Protein AF-A0A815SHU8-F1 (afdb_monomer_lite)

Organism: Adineta ricciae (NCBI:txid249248)

pLDDT: mean 71.09, std 15.57, range [29.34, 94.25]

Foldseek 3Di:
DCQFPVDPDDPVVVVVVVVVCVVVVVVVVCVLCVLCVVQFDKDKDKDWDQFFADDDDDDDDDDDDDDDDDDPPVNVVRTGDTDIFIWIDRGDGPDPVSLVSVLVSLCCVLPVVLCVLQVVLVCVLLSQLVSVCVVDVPDDSVVSSVVSCVVSVLSNQLSVVLNVLQVLVSCSSPPPDIDRCVPPVPVVVVSVVSNVVSVVCVCVSRQVVDPVNVVVVVVVVVVVVVVVVVVVVVVD

Sequence (236 aa):
MQVILGISFNKNKSKRIARWIIIILPVCIMTSLIHEPLHRKMFHYETETEKSYIDKTNETIVDIIEPVTKNKTLINTIYRSTTTRYVWCVIHYSSTFVQDYNISILFFHLIVPFLANLLSALIIIFGNARQRSRAQINQTIQEHVRQQLNEHKQLLISPVVLLILSMPRLVISVLPGCVRTSRNLWLYLIAYFFSFTPSVLTFIIFAVPSKLYMKIFRNTLIAWRHRTHRKLKNVK

Radius of gyration: 31.5 Å; chains: 1; bounding box: 101×64×68 Å

Structure (mmCIF, N/CA/C/O backbone):
data_AF-A0A815SHU8-F1
#
_entry.id   AF-A0A815SHU8-F1
#
loop_
_atom_site.group_PDB
_atom_site.id
_atom_site.type_symbol
_atom_site.label_atom_id
_atom_site.label_alt_id
_atom_site.label_comp_id
_atom_site.label_asym_id
_atom_site.label_entity_id
_atom_site.label_seq_id
_atom_site.pdbx_PDB_ins_code
_atom_site.Cartn_x
_atom_site.Cartn_y
_atom_site.Cartn_z
_atom_site.occupancy
_atom_site.B_iso_or_equiv
_atom_site.auth_seq_id
_atom_site.auth_comp_id
_atom_site.auth_asym_id
_atom_site.auth_atom_id
_atom_site.pdbx_PDB_model_num
ATOM 1 N N . MET A 1 1 ? -19.413 3.713 12.571 1.00 48.81 1 MET A N 1
ATOM 2 C CA . MET A 1 1 ? -20.358 3.851 11.434 1.00 48.81 1 MET A CA 1
ATOM 3 C C . MET A 1 1 ? -21.833 3.822 11.855 1.00 48.81 1 MET A C 1
ATOM 5 O O . MET A 1 1 ? -22.580 4.627 11.326 1.00 48.81 1 MET A O 1
ATOM 9 N N . GLN A 1 2 ? -22.257 3.009 12.839 1.00 43.69 2 GLN A N 1
ATOM 10 C CA . GLN A 1 2 ? -23.612 3.103 13.442 1.00 43.69 2 GLN A CA 1
ATOM 11 C C . GLN A 1 2 ? -23.902 4.462 14.112 1.00 43.69 2 GLN A C 1
ATOM 13 O O . GLN A 1 2 ? -25.043 4.891 14.195 1.00 43.69 2 GLN A O 1
ATOM 18 N N . VAL A 1 3 ? -22.849 5.141 14.559 1.00 46.75 3 VAL A N 1
ATOM 19 C CA . VAL A 1 3 ? -22.919 6.340 15.400 1.00 46.75 3 VAL A CA 1
ATOM 20 C C . VAL A 1 3 ? -23.249 7.633 14.638 1.00 46.75 3 VAL A C 1
ATOM 22 O O . VAL A 1 3 ? -23.823 8.544 15.219 1.00 46.75 3 VAL A O 1
ATOM 25 N N . ILE A 1 4 ? -22.893 7.735 13.352 1.00 51.78 4 ILE A N 1
ATOM 26 C CA . ILE A 1 4 ? -22.927 9.021 12.623 1.00 51.78 4 ILE A CA 1
ATOM 27 C C . ILE A 1 4 ? -24.220 9.203 11.821 1.00 51.78 4 ILE A C 1
ATOM 29 O O . ILE A 1 4 ? -24.679 10.326 11.664 1.00 51.78 4 ILE A O 1
ATOM 33 N N . LEU A 1 5 ? -24.813 8.114 11.323 1.00 50.22 5 LEU A N 1
ATOM 34 C CA . LEU A 1 5 ? -25.964 8.188 10.417 1.00 50.22 5 LEU A CA 1
ATOM 35 C C . LEU A 1 5 ? -27.305 7.828 11.064 1.00 50.22 5 LEU A C 1
ATOM 37 O O . LEU A 1 5 ? -28.327 8.042 10.431 1.00 50.22 5 LEU A O 1
ATOM 41 N N . GLY A 1 6 ? -27.343 7.251 12.271 1.00 51.25 6 GLY A N 1
ATOM 42 C CA . GLY A 1 6 ? -28.609 6.789 12.867 1.00 51.25 6 GLY A CA 1
ATOM 43 C C . GLY A 1 6 ? -29.347 5.724 12.035 1.00 51.25 6 GLY A C 1
ATOM 44 O O . GLY A 1 6 ? -30.475 5.364 12.348 1.00 51.25 6 GLY A O 1
ATOM 45 N N . ILE A 1 7 ? -28.722 5.198 10.975 1.00 60.06 7 ILE A N 1
ATOM 46 C CA . ILE A 1 7 ? -29.278 4.150 10.120 1.00 60.06 7 ILE A CA 1
ATOM 47 C C . ILE A 1 7 ? -28.950 2.803 10.758 1.00 60.06 7 ILE A C 1
ATOM 49 O O . ILE A 1 7 ? -27.795 2.522 11.100 1.00 60.06 7 ILE A O 1
ATOM 53 N N . SER A 1 8 ? -29.963 1.948 10.900 1.00 67.88 8 SER A N 1
ATOM 54 C CA . SER A 1 8 ? -29.800 0.597 11.425 1.00 67.88 8 SER A CA 1
ATOM 55 C C . SER A 1 8 ? -28.787 -0.184 10.577 1.00 67.88 8 SER A C 1
ATOM 57 O O . SER A 1 8 ? -28.973 -0.474 9.393 1.00 67.88 8 SER A O 1
ATOM 59 N N . PHE A 1 9 ? -27.639 -0.503 11.177 1.00 70.06 9 PHE A N 1
ATOM 60 C CA . PHE A 1 9 ? -26.605 -1.276 10.500 1.00 70.06 9 PHE A CA 1
ATOM 61 C C . PHE A 1 9 ? -27.097 -2.706 10.267 1.00 70.06 9 PHE A C 1
ATOM 63 O O . PHE A 1 9 ? -27.199 -3.510 11.195 1.00 70.06 9 PHE A O 1
ATOM 70 N N . ASN A 1 10 ? -27.364 -3.043 9.006 1.00 82.88 10 ASN A N 1
ATOM 71 C CA . ASN A 1 10 ? -27.745 -4.394 8.625 1.00 82.88 10 ASN A CA 1
ATOM 72 C C . ASN A 1 10 ? -26.496 -5.267 8.409 1.00 82.88 10 ASN A C 1
ATOM 74 O O . ASN A 1 10 ? -25.844 -5.231 7.359 1.00 82.88 10 ASN A O 1
ATOM 78 N N . LYS A 1 11 ? -26.197 -6.101 9.410 1.00 83.06 11 LYS A N 1
ATOM 79 C CA . LYS A 1 11 ? -25.055 -7.029 9.420 1.00 83.06 11 LYS A CA 1
ATOM 80 C C . LYS A 1 11 ? -25.053 -7.994 8.229 1.00 83.06 11 LYS A C 1
ATOM 82 O O . LYS A 1 11 ? -23.987 -8.280 7.687 1.00 83.06 11 LYS A O 1
ATOM 87 N N . ASN A 1 12 ? -26.218 -8.479 7.796 1.00 87.25 12 ASN A N 1
ATOM 88 C CA . ASN A 1 12 ? -26.322 -9.435 6.688 1.00 87.25 12 ASN A CA 1
ATOM 89 C C . ASN A 1 12 ? -26.052 -8.759 5.340 1.00 87.25 12 ASN A C 1
ATOM 91 O O . ASN A 1 12 ? -25.301 -9.297 4.524 1.00 87.25 12 ASN A O 1
ATOM 95 N N . LYS A 1 13 ? -26.573 -7.541 5.141 1.00 86.44 13 LYS A N 1
ATOM 96 C CA . LYS A 1 13 ? -26.283 -6.728 3.949 1.00 86.44 13 LYS A CA 1
ATOM 97 C C . LYS A 1 13 ? -24.796 -6.370 3.874 1.00 86.44 13 LYS A C 1
ATOM 99 O O . LYS A 1 13 ? -24.186 -6.554 2.824 1.00 86.44 13 LYS A O 1
ATOM 104 N N . SER A 1 14 ? -24.200 -5.948 4.992 1.00 85.44 14 SER A N 1
ATOM 105 C CA . SER A 1 14 ? -22.767 -5.633 5.079 1.00 85.44 14 SER A CA 1
ATOM 106 C C . SER A 1 14 ? -21.885 -6.849 4.766 1.00 85.44 14 SER A C 1
ATOM 108 O O . SER A 1 14 ? -20.988 -6.749 3.931 1.00 85.44 14 SER A O 1
ATOM 110 N N . LYS A 1 15 ? -22.185 -8.027 5.336 1.00 88.75 15 LYS A N 1
ATOM 111 C CA . LYS A 1 15 ? -21.467 -9.275 5.018 1.00 88.75 15 LYS A CA 1
ATOM 112 C C . LYS A 1 15 ? -21.572 -9.653 3.541 1.00 88.75 15 LYS A C 1
ATOM 114 O O . LYS A 1 15 ? -20.582 -10.088 2.961 1.00 88.75 15 LYS A O 1
ATOM 119 N N . ARG A 1 16 ? -22.757 -9.507 2.936 1.00 92.25 16 ARG A N 1
ATOM 120 C CA . ARG A 1 16 ? -22.964 -9.811 1.514 1.00 92.25 16 ARG A CA 1
ATOM 121 C C . ARG A 1 16 ? -22.100 -8.912 0.633 1.00 92.25 16 ARG A C 1
ATOM 123 O O . ARG A 1 16 ? -21.387 -9.431 -0.214 1.00 92.25 16 ARG A O 1
ATOM 130 N N . ILE A 1 17 ? -22.108 -7.601 0.877 1.00 89.31 17 ILE A N 1
ATOM 131 C CA . ILE A 1 17 ? -21.279 -6.635 0.137 1.00 89.31 17 ILE A CA 1
ATOM 132 C C . ILE A 1 17 ? -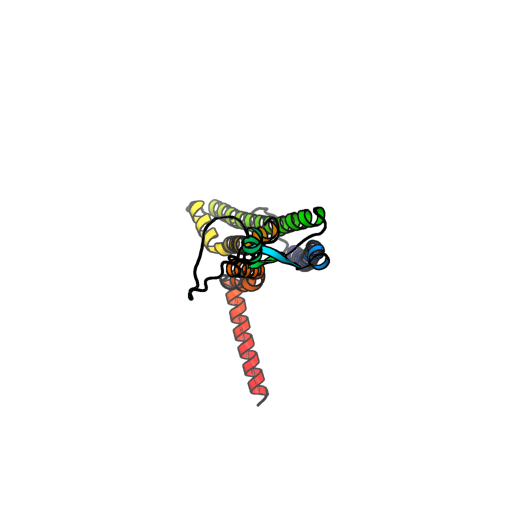19.789 -6.946 0.317 1.00 89.31 17 ILE A C 1
ATOM 134 O O . ILE A 1 17 ? -19.061 -6.996 -0.667 1.00 89.31 17 ILE A O 1
ATOM 138 N N . ALA A 1 18 ? -19.342 -7.232 1.543 1.00 88.12 18 ALA A N 1
ATOM 139 C CA . ALA A 1 18 ? -17.945 -7.571 1.805 1.00 88.12 18 ALA A CA 1
ATOM 140 C C . ALA A 1 18 ? -17.477 -8.802 1.007 1.00 88.12 18 ALA A C 1
ATOM 142 O O . ALA A 1 18 ? -16.379 -8.790 0.462 1.00 88.12 18 ALA A O 1
ATOM 143 N N . ARG A 1 19 ? -18.317 -9.841 0.878 1.00 89.38 19 ARG A N 1
ATOM 144 C CA . ARG A 1 19 ? -17.997 -11.020 0.051 1.00 89.38 19 ARG A CA 1
ATOM 145 C C . ARG A 1 19 ? -17.828 -10.668 -1.426 1.00 89.38 19 ARG A C 1
ATOM 147 O O . ARG A 1 19 ? -16.876 -11.133 -2.038 1.00 89.38 19 ARG A O 1
ATOM 154 N N . TRP A 1 20 ? -18.714 -9.837 -1.978 1.00 94.25 20 TRP A N 1
ATOM 155 C CA . TRP A 1 20 ? -18.592 -9.367 -3.362 1.00 94.25 20 TRP A CA 1
ATOM 156 C C . TRP A 1 20 ? -17.328 -8.531 -3.570 1.00 94.25 20 TRP A C 1
ATOM 158 O O . TRP A 1 20 ? -16.603 -8.769 -4.529 1.00 94.25 20 TRP A O 1
ATOM 168 N N . ILE A 1 21 ? -17.012 -7.616 -2.646 1.00 88.75 21 ILE A N 1
ATOM 169 C CA . ILE A 1 21 ? -15.794 -6.794 -2.713 1.00 88.75 21 ILE A CA 1
ATOM 170 C C . ILE A 1 21 ? -14.536 -7.669 -2.718 1.00 88.75 21 ILE A C 1
ATOM 172 O O . ILE A 1 21 ? -13.643 -7.419 -3.518 1.00 88.75 21 ILE A O 1
ATOM 176 N N . ILE A 1 22 ? -14.473 -8.713 -1.882 1.00 87.81 22 ILE A N 1
ATOM 177 C CA . ILE A 1 22 ? -13.319 -9.630 -1.828 1.00 87.81 22 ILE A CA 1
ATOM 178 C C . ILE A 1 22 ? -13.070 -10.323 -3.178 1.00 87.81 22 ILE A C 1
ATOM 180 O O . ILE A 1 22 ? -11.922 -10.616 -3.492 1.00 87.81 22 ILE A O 1
ATOM 184 N N . ILE A 1 23 ? -14.114 -10.569 -3.975 1.00 89.44 23 ILE A N 1
ATOM 185 C CA . ILE A 1 23 ? -14.001 -11.226 -5.287 1.00 89.44 23 ILE A CA 1
ATOM 186 C C . ILE A 1 23 ? -13.721 -10.210 -6.400 1.00 89.44 23 ILE A C 1
ATOM 188 O O . ILE A 1 23 ? -12.858 -10.441 -7.241 1.00 89.44 23 ILE A O 1
ATOM 192 N N . ILE A 1 24 ? -14.435 -9.082 -6.411 1.00 91.12 24 ILE A N 1
ATOM 193 C CA . ILE A 1 24 ? -14.341 -8.075 -7.478 1.00 91.12 24 ILE A CA 1
ATOM 194 C C . ILE A 1 24 ? -13.004 -7.332 -7.414 1.00 91.12 24 ILE A C 1
ATOM 196 O O . ILE A 1 24 ? -12.388 -7.078 -8.446 1.00 91.12 24 ILE A O 1
ATOM 200 N N . LEU A 1 25 ? -12.536 -6.998 -6.209 1.00 86.94 25 LEU A N 1
ATOM 201 C CA . LEU A 1 25 ? -11.358 -6.155 -6.030 1.00 86.94 25 LEU A CA 1
ATOM 202 C C . LEU A 1 25 ? -10.082 -6.759 -6.653 1.00 86.94 25 LEU A C 1
ATOM 204 O O . LEU A 1 25 ? -9.423 -6.041 -7.404 1.00 86.94 25 LEU A O 1
ATOM 208 N N . PRO A 1 26 ? -9.736 -8.048 -6.440 1.00 85.06 26 PRO A N 1
ATOM 209 C CA . PRO A 1 26 ? -8.606 -8.670 -7.128 1.00 85.06 26 PRO A CA 1
ATOM 210 C C . PRO A 1 26 ? -8.744 -8.633 -8.648 1.00 85.06 26 PRO A C 1
ATOM 212 O O . PRO A 1 26 ? -7.769 -8.337 -9.326 1.00 85.06 26 PRO A O 1
ATOM 215 N N . VAL A 1 27 ? -9.943 -8.879 -9.187 1.00 87.94 27 VAL A N 1
ATOM 216 C CA . VAL A 1 27 ? -10.176 -8.849 -10.639 1.00 87.94 27 VAL A CA 1
ATOM 217 C C . VAL A 1 27 ? -9.886 -7.454 -11.193 1.00 87.94 27 VAL A C 1
ATOM 219 O O . VAL A 1 27 ? -9.101 -7.330 -12.127 1.00 87.94 27 VAL A O 1
ATOM 222 N N . CYS A 1 28 ? -10.417 -6.399 -10.568 1.00 86.88 28 CYS A N 1
ATOM 223 C CA . CYS A 1 28 ? -10.148 -5.019 -10.977 1.00 86.88 28 CYS A CA 1
ATOM 224 C C . CYS A 1 28 ? -8.655 -4.660 -10.916 1.00 86.88 28 CYS A C 1
ATOM 226 O O . CYS A 1 28 ? -8.149 -3.992 -11.820 1.00 86.88 28 CYS A O 1
ATOM 228 N N . ILE A 1 29 ? -7.943 -5.111 -9.876 1.00 85.69 29 ILE A N 1
ATOM 229 C CA . ILE A 1 29 ? -6.497 -4.884 -9.735 1.00 85.69 29 ILE A CA 1
ATOM 230 C C . ILE A 1 29 ? -5.737 -5.600 -10.857 1.00 85.69 29 ILE A C 1
ATOM 232 O O . ILE A 1 29 ? -4.899 -4.990 -11.515 1.00 85.69 29 ILE A O 1
ATOM 236 N N . MET A 1 30 ? -6.053 -6.869 -11.124 1.00 83.06 30 MET A N 1
ATOM 237 C CA . MET A 1 30 ? -5.386 -7.649 -12.171 1.00 83.06 30 MET A CA 1
ATOM 238 C C . MET A 1 30 ? -5.619 -7.044 -13.558 1.00 83.06 30 MET A C 1
ATOM 240 O O . MET A 1 30 ? -4.674 -6.917 -14.331 1.00 83.06 30 MET A O 1
ATOM 244 N N . THR A 1 31 ? -6.843 -6.597 -13.860 1.00 85.12 31 THR A N 1
ATOM 245 C CA . THR A 1 31 ? -7.144 -5.904 -15.121 1.00 85.12 31 THR A CA 1
ATOM 246 C C . THR A 1 31 ? -6.396 -4.576 -15.232 1.00 85.12 31 THR A C 1
ATOM 248 O O . THR A 1 31 ? -5.868 -4.260 -16.292 1.00 85.12 31 THR A O 1
ATOM 251 N N . SER A 1 32 ? -6.285 -3.817 -14.140 1.00 85.00 32 SER A N 1
ATOM 252 C CA . SER A 1 32 ? -5.554 -2.542 -14.132 1.00 85.00 32 SER A CA 1
ATOM 253 C C . SER A 1 32 ? -4.049 -2.721 -14.373 1.00 85.00 32 SER A C 1
ATOM 255 O O . SER A 1 32 ? -3.413 -1.889 -15.024 1.00 85.00 32 SER A O 1
ATOM 257 N N . LEU A 1 33 ? -3.484 -3.832 -13.891 1.00 82.00 33 LEU A N 1
ATOM 258 C CA . LEU A 1 33 ? -2.057 -4.147 -13.984 1.00 82.00 33 LEU A CA 1
ATOM 259 C C . LEU A 1 33 ? -1.682 -4.989 -15.209 1.00 82.00 33 LEU A C 1
ATOM 261 O O . LEU A 1 33 ? -0.498 -5.199 -15.444 1.00 82.00 33 LEU A O 1
ATOM 265 N N . ILE A 1 34 ? -2.644 -5.445 -16.018 1.00 81.06 34 ILE A N 1
ATOM 266 C CA . ILE A 1 34 ? -2.390 -6.369 -17.139 1.00 81.06 34 ILE A CA 1
ATOM 267 C C . ILE A 1 34 ? -1.403 -5.814 -18.177 1.00 81.06 34 ILE A C 1
ATOM 269 O O . ILE A 1 34 ? -0.693 -6.573 -18.833 1.00 81.06 34 ILE A O 1
ATOM 273 N N . HIS A 1 35 ? -1.318 -4.488 -18.303 1.00 75.81 35 HIS A N 1
ATOM 274 C CA . HIS A 1 35 ? -0.396 -3.830 -19.222 1.00 75.81 35 HIS A CA 1
ATOM 275 C C . HIS A 1 35 ? 1.081 -4.028 -18.828 1.00 75.81 35 HIS A C 1
ATOM 277 O O . HIS A 1 35 ? 1.926 -4.062 -19.725 1.00 75.81 35 HIS A O 1
ATOM 283 N N . GLU A 1 36 ? 1.381 -4.214 -17.531 1.00 72.00 36 GLU A N 1
ATOM 284 C CA . GLU A 1 36 ? 2.738 -4.435 -17.018 1.00 72.00 36 GLU A CA 1
ATOM 285 C C . GLU A 1 36 ? 3.363 -5.713 -17.623 1.00 72.00 36 GLU A C 1
ATOM 287 O O . GLU A 1 36 ? 4.362 -5.586 -18.329 1.00 72.00 36 GLU A O 1
ATOM 292 N N . PRO A 1 37 ? 2.818 -6.941 -17.447 1.00 67.12 37 PRO A N 1
ATOM 293 C CA . PRO A 1 37 ? 3.438 -8.159 -17.980 1.00 67.12 37 PRO A CA 1
ATOM 294 C C . PRO A 1 37 ? 3.494 -8.201 -19.512 1.00 67.12 37 PRO A C 1
ATOM 296 O O . PRO A 1 37 ? 4.425 -8.782 -20.062 1.00 67.12 37 PRO A O 1
ATOM 299 N N . LEU A 1 38 ? 2.539 -7.571 -20.203 1.00 68.12 38 LEU A N 1
ATOM 300 C CA . LEU A 1 38 ? 2.488 -7.534 -21.670 1.00 68.12 38 LEU A CA 1
ATOM 301 C C . LEU A 1 38 ? 3.598 -6.672 -22.290 1.00 68.12 38 LEU A C 1
ATOM 303 O O . LEU A 1 38 ? 4.035 -6.945 -23.406 1.00 68.12 38 LEU A O 1
ATOM 307 N N . HIS A 1 39 ? 4.073 -5.651 -21.572 1.00 65.94 39 HIS A N 1
ATOM 308 C CA . HIS A 1 39 ? 5.058 -4.696 -22.091 1.00 65.94 39 HIS A CA 1
ATOM 309 C C . HIS A 1 39 ? 6.387 -4.706 -21.327 1.00 65.94 39 HIS A C 1
ATOM 311 O O . HIS A 1 39 ? 7.305 -3.959 -21.674 1.00 65.94 39 HIS A O 1
ATOM 317 N N . ARG A 1 40 ? 6.531 -5.556 -20.302 1.00 62.22 40 ARG A N 1
ATOM 318 C CA . ARG A 1 40 ? 7.755 -5.648 -19.504 1.00 62.22 40 ARG A CA 1
ATOM 319 C C . ARG A 1 40 ? 8.876 -6.304 -20.303 1.00 62.22 40 ARG A C 1
ATOM 321 O O . ARG A 1 40 ? 8.973 -7.525 -20.381 1.00 62.22 40 ARG A O 1
ATOM 328 N N . LYS A 1 41 ? 9.780 -5.482 -20.830 1.00 58.22 41 LYS A N 1
ATOM 329 C CA . LYS A 1 41 ? 11.081 -5.922 -21.338 1.00 58.22 41 LYS A CA 1
ATOM 330 C C . LYS A 1 41 ? 12.180 -5.302 -20.473 1.00 58.22 41 LYS A C 1
ATOM 332 O O . LYS A 1 41 ? 12.266 -4.080 -20.372 1.00 58.22 41 LYS A O 1
ATOM 337 N N . MET A 1 42 ? 12.979 -6.142 -19.811 1.00 56.16 42 MET A N 1
ATOM 338 C CA . MET A 1 42 ? 14.193 -5.700 -19.115 1.00 56.16 42 MET A CA 1
ATOM 339 C C . MET A 1 42 ? 15.319 -5.656 -20.142 1.00 56.16 42 MET A C 1
ATOM 341 O O . MET A 1 42 ? 15.680 -6.696 -20.689 1.00 56.16 42 MET A O 1
ATOM 345 N N . PHE A 1 43 ? 15.845 -4.466 -20.418 1.00 57.09 43 PHE A N 1
ATOM 346 C CA . PHE A 1 43 ? 16.951 -4.299 -21.354 1.00 57.09 43 PHE A CA 1
ATOM 347 C C . PHE A 1 43 ? 18.200 -3.830 -20.623 1.00 57.09 43 PHE A C 1
ATOM 349 O O . PHE A 1 43 ? 18.168 -2.901 -19.809 1.00 57.09 43 PHE A O 1
ATOM 356 N N . HIS A 1 44 ? 19.300 -4.494 -20.953 1.00 58.41 44 HIS A N 1
ATOM 357 C CA . HIS A 1 44 ? 20.641 -4.069 -20.622 1.00 58.41 44 HIS A CA 1
ATOM 358 C C . HIS A 1 44 ? 21.224 -3.338 -21.838 1.00 58.41 44 HIS A C 1
ATOM 360 O O . HIS A 1 44 ? 21.183 -3.885 -22.939 1.00 58.41 44 HIS A O 1
ATOM 366 N N . TYR A 1 45 ? 21.733 -2.116 -21.661 1.00 57.69 45 TYR A N 1
ATOM 367 C CA . TYR A 1 45 ? 22.414 -1.385 -22.733 1.00 57.69 45 TYR A CA 1
ATOM 368 C C . TYR A 1 45 ? 23.890 -1.182 -22.387 1.00 57.69 45 TYR A C 1
ATOM 370 O O . TYR A 1 45 ? 24.216 -0.609 -21.344 1.00 57.69 45 TYR A O 1
ATOM 378 N N . GLU A 1 46 ? 24.773 -1.622 -23.283 1.00 59.25 46 GLU A N 1
ATOM 379 C CA . GLU A 1 46 ? 26.215 -1.381 -23.230 1.00 59.25 46 GLU A CA 1
ATOM 380 C C . GLU A 1 46 ? 26.541 -0.103 -24.008 1.00 59.25 46 GLU A C 1
ATOM 382 O O . GLU A 1 46 ? 26.311 -0.020 -25.210 1.00 59.25 46 GLU A O 1
ATOM 387 N N . THR A 1 47 ? 27.064 0.926 -23.335 1.00 57.31 47 THR A N 1
ATOM 388 C CA . THR A 1 47 ? 27.612 2.110 -24.017 1.00 57.31 47 THR A CA 1
ATOM 389 C C . THR A 1 47 ? 29.133 1.995 -24.049 1.00 57.31 47 THR A C 1
ATOM 391 O O . THR A 1 47 ? 29.755 1.999 -22.981 1.00 57.31 47 THR A O 1
ATOM 394 N N . GLU A 1 48 ? 29.757 1.980 -25.222 1.00 52.88 48 GLU A N 1
ATOM 395 C CA . GLU A 1 48 ? 31.205 2.177 -25.323 1.00 52.88 48 GLU A CA 1
ATOM 396 C C . GLU A 1 48 ? 31.543 3.636 -24.989 1.00 52.88 48 GLU A C 1
ATOM 398 O O . GLU A 1 48 ? 30.918 4.567 -25.497 1.00 52.88 48 GLU A O 1
ATOM 403 N N . THR A 1 49 ? 32.505 3.861 -24.091 1.00 51.81 49 THR A N 1
ATOM 404 C CA . THR A 1 49 ? 33.121 5.184 -23.947 1.00 51.81 49 THR A CA 1
ATOM 405 C C . THR A 1 49 ? 34.600 5.103 -24.257 1.00 51.81 49 THR A C 1
ATOM 407 O O . THR A 1 49 ? 35.320 4.324 -23.630 1.00 51.81 49 THR A O 1
ATOM 410 N N . GLU A 1 50 ? 35.016 5.922 -25.222 1.00 46.28 50 GLU A N 1
ATOM 411 C CA . GLU A 1 50 ? 36.402 6.191 -25.577 1.00 46.28 50 GLU A CA 1
ATOM 412 C C . GLU A 1 50 ? 37.030 7.002 -24.434 1.00 46.28 50 GLU A C 1
ATOM 414 O O . GLU A 1 50 ? 36.696 8.157 -24.178 1.00 46.28 50 GLU A O 1
ATOM 4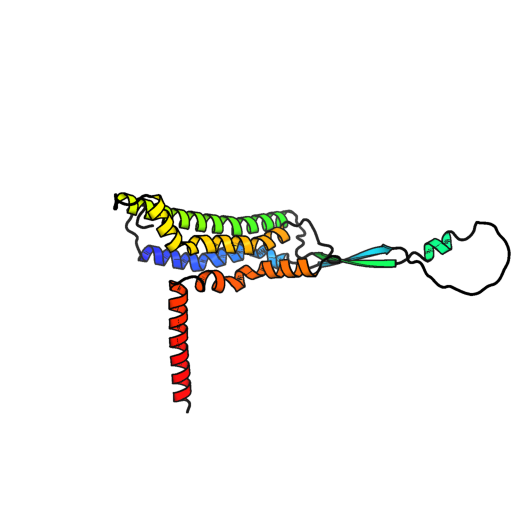19 N N . LYS A 1 51 ? 37.862 6.350 -23.639 1.00 44.62 51 LYS A N 1
ATOM 420 C CA . LYS A 1 51 ? 38.768 6.972 -22.680 1.00 44.62 51 LYS A CA 1
ATOM 421 C C . LYS A 1 51 ? 40.180 6.836 -23.226 1.00 44.62 51 LYS A C 1
ATOM 423 O O . LYS A 1 51 ? 40.418 6.136 -24.195 1.00 44.62 51 LYS A O 1
ATOM 428 N N . SER A 1 52 ? 41.131 7.431 -22.534 1.00 39.38 52 SER A N 1
ATOM 429 C CA . SER A 1 52 ? 42.488 7.595 -22.992 1.00 39.38 52 SER A CA 1
ATOM 430 C C . SER A 1 52 ? 43.428 6.766 -22.068 1.00 39.38 52 SER A C 1
ATOM 432 O O . SER A 1 52 ? 43.483 6.993 -20.865 1.00 39.38 52 SER A O 1
ATOM 434 N N . TYR A 1 53 ? 44.124 5.749 -22.609 1.00 37.19 53 TYR A N 1
ATOM 435 C CA . TYR A 1 53 ? 45.208 4.993 -21.945 1.00 37.19 53 TYR A CA 1
ATOM 436 C C . TYR A 1 53 ? 46.577 5.722 -22.024 1.00 37.19 53 TYR A C 1
ATOM 438 O O . TYR A 1 53 ? 46.953 6.201 -23.086 1.00 37.19 53 TYR A O 1
ATOM 446 N N . ILE A 1 54 ? 47.307 5.851 -20.904 1.00 41.31 54 ILE A N 1
ATOM 447 C CA . ILE A 1 54 ? 48.717 6.300 -20.869 1.00 41.31 54 ILE A CA 1
ATOM 448 C C . ILE A 1 54 ? 49.546 5.104 -20.416 1.00 41.31 54 ILE A C 1
ATOM 450 O O . ILE A 1 54 ? 49.374 4.655 -19.282 1.00 41.31 54 ILE A O 1
ATOM 454 N N . ASP A 1 55 ? 50.431 4.613 -21.280 1.00 37.03 55 ASP A N 1
ATOM 455 C CA . ASP A 1 55 ? 51.422 3.611 -20.896 1.00 37.03 55 ASP A CA 1
ATOM 456 C C . ASP A 1 55 ? 52.577 4.275 -20.131 1.00 37.03 55 ASP A C 1
ATOM 458 O O . ASP A 1 55 ? 53.076 5.333 -20.523 1.00 37.03 55 ASP A O 1
ATOM 462 N N . LYS A 1 56 ? 52.986 3.660 -19.021 1.00 50.62 56 LYS A N 1
ATOM 463 C CA . LYS A 1 56 ? 54.170 4.029 -18.242 1.00 50.62 56 LYS A CA 1
ATOM 464 C C . LYS A 1 56 ? 55.123 2.846 -18.320 1.00 50.62 56 LYS A C 1
ATOM 466 O O . LYS A 1 56 ? 55.023 1.922 -17.518 1.00 50.62 56 LYS A O 1
ATOM 471 N N . THR A 1 57 ? 56.093 2.922 -19.218 1.00 36.06 57 THR A N 1
ATOM 472 C CA . THR A 1 57 ? 57.278 2.067 -19.152 1.00 36.06 57 THR A CA 1
ATOM 473 C C . THR A 1 57 ? 58.524 2.930 -19.195 1.00 36.06 57 THR A C 1
ATOM 475 O O . THR A 1 57 ? 58.772 3.651 -20.161 1.00 36.06 57 THR A O 1
ATOM 478 N N . ASN A 1 58 ? 59.277 2.862 -18.102 1.00 45.53 58 ASN A N 1
ATOM 479 C CA . ASN A 1 58 ? 60.600 3.444 -17.968 1.00 45.53 58 ASN A CA 1
ATOM 480 C C . ASN A 1 58 ? 61.669 2.493 -18.543 1.00 45.53 58 ASN A C 1
ATOM 482 O O . ASN A 1 58 ? 61.490 1.279 -18.518 1.00 45.53 58 ASN A O 1
ATOM 486 N N . GLU A 1 59 ? 62.797 3.108 -18.923 1.00 42.94 59 GLU A N 1
ATOM 487 C CA . GLU A 1 59 ? 64.171 2.569 -18.995 1.00 42.94 59 GLU A CA 1
ATOM 488 C C . GLU A 1 59 ? 64.584 1.718 -20.211 1.00 42.94 59 GLU A C 1
ATOM 490 O O . GLU A 1 59 ? 64.457 0.501 -20.206 1.00 42.94 59 GLU A O 1
ATOM 495 N N . THR A 1 60 ? 65.214 2.336 -21.227 1.00 29.34 60 THR A N 1
ATOM 496 C CA . THR A 1 60 ? 66.691 2.334 -21.442 1.00 29.34 60 THR A CA 1
ATOM 497 C C . THR A 1 60 ? 67.108 3.010 -22.776 1.00 29.34 60 THR A C 1
ATOM 499 O O . THR A 1 60 ? 66.702 2.598 -23.853 1.00 29.34 60 THR A O 1
ATOM 502 N N . ILE A 1 61 ? 67.888 4.095 -22.636 1.00 39.56 61 ILE A N 1
ATOM 503 C CA . ILE A 1 61 ? 68.925 4.749 -23.482 1.00 39.56 61 ILE A CA 1
ATOM 504 C C . ILE A 1 61 ? 69.072 4.315 -24.964 1.00 39.56 61 ILE A C 1
ATOM 506 O O . ILE A 1 61 ? 69.374 3.155 -25.190 1.00 39.56 61 ILE A O 1
ATOM 510 N N . VAL A 1 62 ? 69.011 5.268 -25.923 1.00 29.44 62 VAL A N 1
ATOM 511 C CA . VAL A 1 62 ? 70.061 5.628 -26.931 1.00 29.44 62 VAL A CA 1
ATOM 512 C C . VAL A 1 62 ? 69.637 6.908 -27.699 1.00 29.44 62 VAL A C 1
ATOM 514 O O . VAL A 1 62 ? 68.763 6.875 -28.557 1.00 29.44 62 VAL A O 1
ATOM 517 N N . ASP A 1 63 ? 70.241 8.033 -27.305 1.00 36.25 63 ASP A N 1
ATOM 518 C CA . ASP A 1 63 ? 70.881 9.108 -28.090 1.00 36.25 63 ASP A CA 1
ATOM 519 C C . ASP A 1 63 ? 70.333 9.684 -29.429 1.00 36.25 63 ASP A C 1
ATOM 521 O O . ASP A 1 63 ? 70.117 8.979 -30.410 1.00 36.25 63 ASP A O 1
ATOM 525 N N . ILE A 1 64 ? 70.361 11.039 -29.458 1.00 36.81 64 ILE A N 1
ATOM 526 C CA . ILE A 1 64 ? 70.610 11.989 -30.578 1.00 36.81 64 ILE A CA 1
ATOM 527 C C . ILE A 1 64 ? 69.389 12.689 -31.258 1.00 36.81 64 ILE A C 1
ATOM 529 O O . ILE A 1 64 ? 68.688 12.122 -32.088 1.00 36.81 64 ILE A O 1
ATOM 533 N N . ILE A 1 65 ? 69.300 14.011 -30.980 1.00 34.84 65 ILE A N 1
ATOM 534 C CA . ILE A 1 65 ? 68.814 15.159 -31.803 1.00 34.84 65 ILE A CA 1
ATOM 535 C C . ILE A 1 65 ? 67.311 15.566 -31.753 1.00 34.84 65 ILE A C 1
ATOM 537 O O . ILE A 1 65 ? 66.418 14.859 -32.207 1.00 34.84 65 ILE A O 1
ATOM 541 N N . GLU A 1 66 ? 67.051 16.795 -31.268 1.00 35.00 66 GLU A N 1
ATOM 542 C CA . GLU A 1 66 ? 65.839 17.620 -31.518 1.00 35.00 66 GLU A CA 1
ATOM 543 C C . GLU A 1 66 ? 65.675 17.971 -33.023 1.00 35.00 66 GLU A C 1
ATOM 545 O O . GLU A 1 66 ? 66.699 18.081 -33.692 1.00 35.00 66 GLU A O 1
ATOM 550 N N . PRO A 1 67 ? 64.473 18.262 -33.591 1.00 41.53 67 PRO A N 1
ATOM 551 C CA . PRO A 1 67 ? 63.343 18.918 -32.933 1.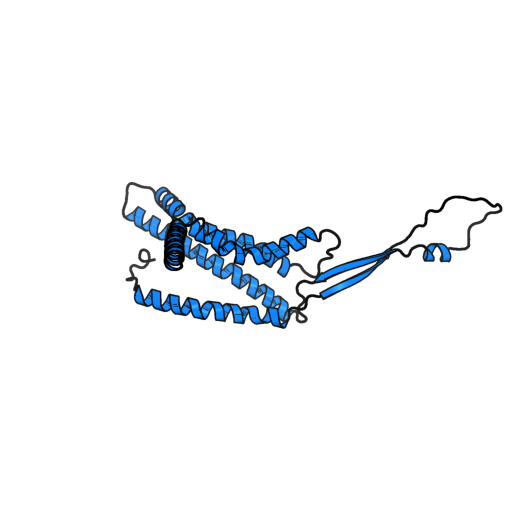00 41.53 67 PRO A CA 1
ATOM 552 C C . PRO A 1 67 ? 61.952 18.303 -33.212 1.00 41.53 67 PRO A C 1
ATOM 554 O O . PRO A 1 67 ? 61.698 17.556 -34.153 1.00 41.53 67 PRO A O 1
ATOM 557 N N . VAL A 1 68 ? 61.017 18.697 -32.353 1.00 48.19 68 VAL A N 1
ATOM 558 C CA . VAL A 1 68 ? 59.552 18.623 -32.462 1.00 48.19 68 VAL A CA 1
ATOM 559 C C . VAL A 1 68 ? 59.024 18.559 -33.907 1.00 48.19 68 VAL A C 1
ATOM 561 O O . VAL A 1 68 ? 59.010 19.581 -34.578 1.00 48.19 68 VAL A O 1
ATOM 564 N N . THR A 1 69 ? 58.524 17.401 -34.365 1.00 45.03 69 THR A N 1
ATOM 565 C CA . THR A 1 69 ? 57.270 17.189 -35.151 1.00 45.03 69 THR A CA 1
ATOM 566 C C . THR A 1 69 ? 57.301 15.857 -35.914 1.00 45.03 69 THR A C 1
ATOM 568 O O . THR A 1 69 ? 57.777 15.797 -37.038 1.00 45.03 69 THR A O 1
ATOM 571 N N . LYS A 1 70 ? 56.753 14.792 -35.315 1.00 42.06 70 LYS A N 1
ATOM 572 C CA . LYS A 1 70 ? 56.206 13.555 -35.934 1.00 42.06 70 LYS A CA 1
ATOM 573 C C . LYS A 1 70 ? 56.179 12.523 -34.809 1.00 42.06 70 LYS A C 1
ATOM 575 O O . LYS A 1 70 ? 57.159 11.858 -34.534 1.00 42.06 70 LYS A O 1
ATOM 580 N N . ASN A 1 71 ? 55.126 12.454 -34.010 1.00 51.00 71 ASN A N 1
ATOM 581 C CA . ASN A 1 71 ? 54.013 11.595 -34.383 1.00 51.00 71 ASN A CA 1
ATOM 582 C C . ASN A 1 71 ? 52.795 11.939 -33.507 1.00 51.00 71 ASN A C 1
ATOM 584 O O . ASN A 1 71 ? 52.462 11.249 -32.545 1.00 51.00 71 ASN A O 1
ATOM 588 N N . LYS A 1 72 ? 52.093 13.023 -33.856 1.00 44.03 72 LYS A N 1
ATOM 589 C CA . LYS A 1 72 ? 50.770 13.344 -33.283 1.00 44.03 72 LYS A CA 1
ATOM 590 C C . LYS A 1 72 ? 49.770 12.194 -33.503 1.00 44.03 72 LYS A C 1
ATOM 592 O O . LYS A 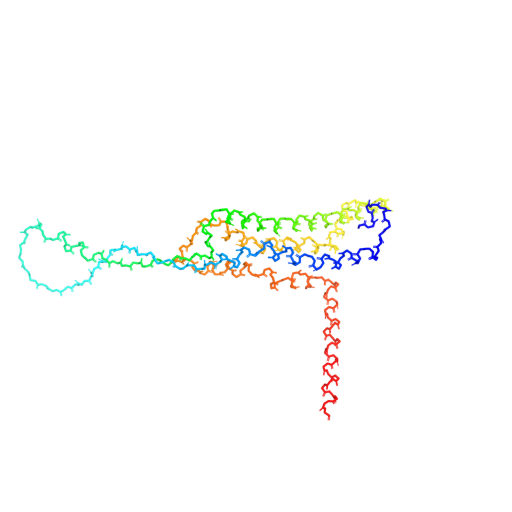1 72 ? 48.847 12.002 -32.724 1.00 44.03 72 LYS A O 1
ATOM 597 N N . THR A 1 73 ? 50.003 11.402 -34.546 1.00 45.09 73 THR A N 1
ATOM 598 C CA . THR A 1 73 ? 49.272 10.181 -34.890 1.00 45.09 73 THR A CA 1
ATOM 599 C C . THR A 1 73 ? 49.526 9.032 -33.914 1.00 45.09 73 THR A C 1
ATOM 601 O O . THR A 1 73 ? 48.563 8.362 -33.572 1.00 45.09 73 THR A O 1
ATOM 604 N N . LEU A 1 74 ? 50.753 8.835 -33.406 1.00 45.47 74 LEU A N 1
ATOM 605 C CA . LEU A 1 74 ? 51.075 7.745 -32.464 1.00 45.47 74 LEU A CA 1
ATOM 606 C C . LEU A 1 74 ? 50.520 8.008 -31.054 1.00 45.47 74 LEU A C 1
ATOM 608 O O . LEU A 1 74 ? 50.063 7.088 -30.385 1.00 45.47 74 LEU A O 1
ATOM 612 N N . ILE A 1 75 ? 50.494 9.275 -30.623 1.00 49.44 75 ILE A N 1
ATOM 613 C CA . ILE A 1 75 ? 49.918 9.673 -29.326 1.00 49.44 75 ILE A CA 1
ATOM 614 C C . ILE A 1 75 ? 48.391 9.468 -29.315 1.00 49.44 75 ILE A C 1
ATOM 616 O O . ILE A 1 75 ? 47.827 9.083 -28.293 1.00 49.44 75 ILE A O 1
ATOM 620 N N . ASN A 1 76 ? 47.720 9.638 -30.461 1.00 49.31 76 ASN A N 1
ATOM 621 C CA . ASN A 1 76 ? 46.286 9.364 -30.580 1.00 49.31 76 ASN A CA 1
ATOM 622 C C . ASN A 1 76 ? 45.955 7.861 -30.563 1.00 49.31 76 ASN A C 1
ATOM 624 O O . ASN A 1 76 ? 44.864 7.498 -30.131 1.00 49.31 76 ASN A O 1
ATOM 628 N N . THR A 1 77 ? 46.867 6.979 -30.986 1.00 42.81 77 THR A N 1
ATOM 629 C CA . THR A 1 77 ? 46.627 5.524 -30.975 1.00 42.81 77 THR A CA 1
ATOM 630 C C . THR A 1 77 ? 46.733 4.906 -29.582 1.00 42.81 77 THR A C 1
ATOM 632 O O . THR A 1 77 ? 46.096 3.889 -29.321 1.00 42.81 77 THR A O 1
ATOM 635 N N . ILE A 1 78 ? 47.508 5.511 -28.677 1.00 51.28 78 ILE A N 1
ATOM 636 C CA . ILE A 1 78 ? 47.720 4.983 -27.319 1.00 51.28 78 ILE A CA 1
ATOM 637 C C . ILE A 1 78 ? 46.516 5.295 -26.422 1.00 51.28 78 ILE A C 1
ATOM 639 O O . ILE A 1 78 ? 46.231 4.566 -25.484 1.00 51.28 78 ILE A O 1
ATOM 643 N N . TYR A 1 79 ? 45.706 6.296 -26.760 1.00 43.22 79 TYR A N 1
ATOM 644 C CA . TYR A 1 79 ? 44.590 6.744 -25.944 1.00 43.22 79 TYR A CA 1
ATOM 645 C C . TYR A 1 79 ? 43.257 5.985 -26.202 1.00 43.22 79 TYR A C 1
ATOM 647 O O . TYR A 1 79 ? 42.218 6.615 -26.365 1.00 43.22 79 TYR A O 1
ATOM 655 N N . ARG A 1 80 ? 43.244 4.638 -26.153 1.00 45.22 80 ARG A N 1
ATOM 656 C CA . ARG A 1 80 ? 42.006 3.813 -26.187 1.00 45.22 80 ARG A CA 1
ATOM 657 C C . ARG A 1 80 ? 41.800 2.999 -24.901 1.00 45.22 80 ARG A C 1
ATOM 659 O O . ARG A 1 80 ? 42.055 1.807 -24.826 1.00 45.22 80 ARG A O 1
ATOM 666 N N . SER A 1 81 ? 41.286 3.645 -23.869 1.00 47.12 81 SER A N 1
ATOM 667 C CA . SER A 1 81 ? 40.568 3.007 -22.765 1.00 47.12 81 SER A CA 1
ATOM 668 C C . SER A 1 81 ? 39.107 2.788 -23.174 1.00 47.12 81 SER A C 1
ATOM 670 O O . SER A 1 81 ? 38.337 3.729 -23.298 1.00 47.12 81 SER A O 1
ATOM 672 N N . THR A 1 82 ? 38.668 1.552 -23.349 1.00 51.16 82 THR A N 1
ATOM 673 C CA . THR A 1 82 ? 37.242 1.234 -23.489 1.00 51.16 82 THR A CA 1
ATOM 674 C C . THR A 1 82 ? 36.636 1.098 -22.092 1.00 51.16 82 THR A C 1
ATOM 676 O O . THR A 1 82 ? 36.877 0.130 -21.381 1.00 51.16 82 THR A O 1
ATOM 679 N N . THR A 1 83 ? 35.861 2.083 -21.628 1.00 55.53 83 THR A N 1
ATOM 680 C CA . THR A 1 83 ? 34.989 1.862 -20.458 1.00 55.53 83 THR A CA 1
ATOM 681 C C . THR A 1 83 ? 33.588 1.553 -20.957 1.00 55.53 83 THR A C 1
ATOM 683 O O . THR A 1 83 ? 32.854 2.454 -21.361 1.00 55.53 83 THR A O 1
ATOM 686 N N . THR A 1 84 ? 33.209 0.280 -20.918 1.00 58.50 84 THR A N 1
ATOM 687 C CA . THR A 1 84 ? 31.831 -0.169 -21.146 1.00 58.50 84 THR A CA 1
ATOM 688 C C . THR A 1 84 ? 30.953 0.325 -19.995 1.00 58.50 84 THR A C 1
ATOM 690 O O . THR A 1 84 ? 31.186 -0.031 -18.835 1.00 58.50 84 THR A O 1
ATOM 693 N N . ARG A 1 85 ? 29.957 1.175 -20.269 1.00 59.12 85 ARG A N 1
ATOM 694 C CA . ARG A 1 85 ? 28.944 1.546 -19.268 1.00 59.12 85 ARG A CA 1
ATOM 695 C C . ARG A 1 85 ? 27.728 0.649 -19.431 1.00 59.12 85 ARG A C 1
ATOM 697 O O . ARG A 1 85 ? 27.099 0.649 -20.481 1.00 59.12 85 ARG A O 1
ATOM 704 N N . TYR A 1 86 ? 27.390 -0.036 -18.351 1.00 65.19 86 TYR A N 1
ATOM 705 C CA . TYR A 1 86 ? 26.193 -0.852 -18.213 1.00 65.19 86 TYR A CA 1
ATOM 706 C C . TYR A 1 86 ? 25.046 0.065 -17.764 1.00 65.19 86 TYR A C 1
ATOM 708 O O . TYR A 1 86 ? 25.132 0.722 -16.717 1.00 65.19 86 TYR A O 1
ATOM 716 N N . VAL A 1 87 ? 23.995 0.174 -18.574 1.00 64.88 87 VAL A N 1
ATOM 717 C CA . VAL A 1 87 ? 22.775 0.917 -18.237 1.00 64.88 87 VAL A CA 1
ATOM 718 C C . VAL A 1 87 ? 21.645 -0.087 -18.073 1.00 64.88 87 VAL A C 1
ATOM 720 O O . VAL A 1 87 ? 21.383 -0.886 -18.970 1.00 64.88 87 VAL A O 1
ATOM 723 N N . TRP A 1 88 ? 20.980 -0.050 -16.919 1.00 64.38 88 TRP A N 1
ATOM 724 C CA . TRP A 1 88 ? 19.869 -0.951 -16.629 1.00 64.38 88 TRP A CA 1
ATOM 725 C C . TRP A 1 88 ? 18.554 -0.196 -16.758 1.00 64.38 88 TRP A C 1
ATOM 727 O O . TRP A 1 88 ? 18.296 0.774 -16.039 1.00 64.38 88 TRP A O 1
ATOM 737 N N . CYS A 1 89 ? 17.720 -0.661 -17.683 1.00 65.88 89 CYS A N 1
ATOM 738 C CA . CYS A 1 89 ? 16.356 -0.195 -17.862 1.00 65.88 89 CYS A CA 1
ATOM 739 C C . CYS A 1 89 ? 15.417 -1.221 -17.218 1.00 65.88 89 CYS A C 1
ATOM 741 O O . CYS A 1 89 ? 15.268 -2.334 -17.725 1.00 65.88 89 CYS A O 1
ATOM 743 N N . VAL A 1 90 ? 14.792 -0.873 -16.091 1.00 60.41 90 VAL A N 1
ATOM 744 C CA . VAL A 1 90 ? 13.885 -1.801 -15.388 1.00 60.41 90 VAL A CA 1
ATOM 745 C C . VAL A 1 90 ? 12.551 -1.938 -16.136 1.00 60.41 90 VAL A C 1
ATOM 747 O O . VAL A 1 90 ? 11.972 -3.024 -16.149 1.00 60.41 90 VAL A O 1
ATOM 750 N N . ILE A 1 91 ? 12.072 -0.862 -16.774 1.00 64.19 91 ILE A N 1
ATOM 751 C CA . ILE A 1 91 ? 10.826 -0.821 -17.554 1.00 64.19 91 ILE A CA 1
ATOM 752 C C . ILE A 1 91 ? 11.003 0.197 -18.689 1.00 64.19 91 ILE A C 1
ATOM 754 O O . ILE A 1 91 ? 11.332 1.350 -18.426 1.00 64.19 91 ILE A O 1
ATOM 758 N N . HIS A 1 92 ? 10.790 -0.214 -19.940 1.00 65.12 92 HIS A N 1
ATOM 759 C CA . HIS A 1 92 ? 10.746 0.693 -21.089 1.00 65.12 92 HIS A CA 1
ATOM 760 C C . HIS A 1 92 ? 9.494 0.400 -21.917 1.00 65.12 92 HIS A C 1
ATOM 762 O O . HIS A 1 92 ? 9.398 -0.645 -22.566 1.00 65.12 92 HIS A O 1
ATOM 768 N N . TYR A 1 93 ? 8.533 1.322 -21.897 1.00 70.38 93 TYR A N 1
ATOM 769 C CA . TYR A 1 93 ? 7.341 1.242 -22.734 1.00 70.38 93 TYR A CA 1
ATOM 770 C C . TYR A 1 93 ? 7.646 1.854 -24.103 1.00 70.38 93 TYR A C 1
ATOM 772 O O . TYR A 1 93 ? 8.118 2.979 -24.196 1.00 70.38 93 TYR A O 1
ATOM 780 N N . SER A 1 94 ? 7.379 1.110 -25.181 1.00 70.06 94 SER A N 1
ATOM 781 C CA . SER A 1 94 ? 7.593 1.610 -26.555 1.00 70.06 94 SER A CA 1
ATOM 782 C C . SER A 1 94 ? 6.682 2.786 -26.931 1.00 70.06 94 SER A C 1
ATOM 784 O O . SER A 1 94 ? 7.011 3.559 -27.823 1.00 70.06 94 SER A O 1
ATOM 786 N N . SER A 1 95 ? 5.548 2.922 -26.242 1.00 79.50 95 SER A N 1
ATOM 787 C CA . SER A 1 95 ? 4.574 3.990 -26.433 1.00 79.50 95 SER A CA 1
ATOM 788 C C . SER A 1 95 ? 4.526 4.869 -25.186 1.00 79.50 95 SER A C 1
ATOM 790 O O . SER A 1 95 ? 4.334 4.364 -24.077 1.00 79.50 95 SER A O 1
ATOM 792 N N . THR A 1 96 ? 4.643 6.183 -25.384 1.00 78.38 96 THR A N 1
ATOM 793 C CA . THR A 1 96 ? 4.488 7.206 -24.337 1.00 78.38 96 THR A CA 1
ATOM 794 C C . THR A 1 96 ? 3.124 7.120 -23.652 1.00 78.38 96 THR A C 1
ATOM 796 O O . THR A 1 96 ? 3.035 7.251 -22.438 1.00 78.38 96 THR A O 1
ATOM 799 N N . PHE A 1 97 ? 2.073 6.765 -24.395 1.00 81.31 97 PHE A N 1
ATOM 800 C CA . PHE A 1 97 ? 0.728 6.574 -23.849 1.00 81.31 97 PHE A CA 1
ATOM 801 C C . PHE A 1 97 ? 0.668 5.470 -22.781 1.00 81.31 97 PHE A C 1
ATOM 803 O O . PHE A 1 97 ? 0.039 5.634 -21.737 1.00 81.31 97 PHE A O 1
ATOM 810 N N . VAL A 1 98 ? 1.348 4.341 -23.016 1.00 80.94 98 VAL A N 1
ATOM 811 C CA . VAL A 1 98 ? 1.379 3.225 -22.053 1.00 80.94 98 VAL A CA 1
ATOM 812 C C . VAL A 1 98 ? 2.172 3.616 -20.804 1.00 80.94 98 VAL A C 1
ATOM 814 O O . VAL A 1 98 ? 1.801 3.231 -19.696 1.00 80.94 98 VAL A O 1
ATOM 817 N N . GLN A 1 99 ? 3.223 4.423 -20.966 1.00 79.00 99 GLN A N 1
ATOM 818 C CA . GLN A 1 99 ? 3.994 4.965 -19.850 1.00 79.00 99 GLN A CA 1
ATOM 819 C C . GLN A 1 99 ? 3.159 5.912 -18.976 1.00 79.00 99 GLN A C 1
ATOM 821 O O . GLN A 1 99 ? 3.142 5.749 -17.755 1.00 79.00 99 GLN A O 1
ATOM 826 N N . ASP A 1 100 ? 2.423 6.844 -19.581 1.00 82.62 100 ASP A N 1
ATOM 827 C CA . ASP A 1 100 ? 1.564 7.788 -18.855 1.00 82.62 100 ASP A CA 1
ATOM 828 C C . ASP A 1 100 ? 0.409 7.075 -18.142 1.00 82.62 100 ASP A C 1
ATOM 830 O O . ASP A 1 100 ? 0.085 7.388 -16.990 1.00 82.62 100 ASP A O 1
ATOM 834 N N . TYR A 1 101 ? -0.172 6.056 -18.785 1.00 85.44 101 TYR A N 1
ATOM 835 C CA . TYR A 1 101 ? -1.169 5.189 -18.165 1.00 85.44 101 TYR A CA 1
ATOM 836 C C . TYR A 1 101 ? -0.592 4.432 -16.961 1.00 85.44 101 TYR A C 1
ATOM 838 O O . TYR A 1 101 ? -1.206 4.432 -15.895 1.00 85.44 101 TYR A O 1
ATOM 846 N N . ASN A 1 102 ? 0.602 3.840 -17.092 1.00 82.94 102 ASN A N 1
ATOM 847 C CA . ASN A 1 102 ? 1.289 3.133 -16.006 1.00 82.94 102 ASN A CA 1
ATOM 848 C C . ASN A 1 102 ? 1.568 4.045 -14.800 1.00 82.94 102 ASN A C 1
ATOM 850 O O . ASN A 1 102 ? 1.372 3.657 -13.648 1.00 82.94 102 ASN A O 1
ATOM 854 N N . ILE A 1 103 ? 2.017 5.275 -15.050 1.00 82.19 103 ILE A N 1
ATOM 855 C CA . ILE A 1 103 ? 2.243 6.253 -13.982 1.00 82.19 103 ILE A CA 1
ATOM 856 C C . ILE A 1 103 ? 0.903 6.598 -13.323 1.00 82.19 103 ILE A C 1
ATOM 858 O O . ILE A 1 103 ? 0.765 6.481 -12.105 1.00 82.19 103 ILE A O 1
ATOM 862 N N . SER A 1 104 ? -0.111 6.935 -14.120 1.00 86.12 104 SER A N 1
ATOM 863 C CA . SER A 1 104 ? -1.443 7.299 -13.625 1.00 86.12 104 SER A CA 1
ATOM 864 C C . SER A 1 104 ? -2.061 6.193 -12.769 1.00 86.12 104 SER A C 1
ATOM 866 O O . SER A 1 104 ? -2.482 6.441 -11.639 1.00 86.12 104 SER A O 1
ATOM 868 N N . ILE A 1 105 ? -2.075 4.954 -13.266 1.00 86.38 105 ILE A N 1
ATOM 869 C CA . ILE A 1 105 ? -2.671 3.809 -12.572 1.00 86.38 105 ILE A CA 1
ATOM 870 C C . ILE A 1 105 ? -1.939 3.524 -11.253 1.00 86.38 105 ILE A C 1
ATOM 872 O O . ILE A 1 105 ? -2.601 3.250 -10.250 1.00 86.38 105 ILE A O 1
ATOM 876 N N . LEU A 1 106 ? -0.608 3.664 -11.216 1.00 81.44 106 LEU A N 1
ATOM 877 C CA . LEU A 1 106 ? 0.201 3.500 -10.008 1.00 81.44 106 LEU A CA 1
ATOM 878 C C . LEU A 1 106 ? -0.115 4.580 -8.961 1.00 81.44 106 LEU A C 1
ATOM 880 O O . LEU A 1 106 ? -0.276 4.261 -7.781 1.00 81.44 106 LEU A O 1
ATOM 884 N N . PHE A 1 107 ? -0.281 5.837 -9.385 1.00 85.19 107 PHE A N 1
ATOM 885 C CA . PHE A 1 107 ? -0.719 6.927 -8.509 1.00 85.19 107 PHE A CA 1
ATOM 886 C C . PHE A 1 107 ? -2.125 6.681 -7.950 1.00 85.19 107 PHE A C 1
ATOM 888 O O . PHE A 1 107 ? -2.327 6.797 -6.740 1.00 85.19 107 PHE A O 1
ATOM 895 N N . PHE A 1 108 ? -3.089 6.286 -8.788 1.00 88.19 108 PHE A N 1
ATOM 896 C CA . PHE A 1 108 ? -4.454 5.994 -8.338 1.00 88.19 108 PHE A CA 1
ATOM 897 C C . PHE A 1 108 ? -4.503 4.822 -7.352 1.00 88.19 108 PHE A C 1
ATOM 899 O O . PHE A 1 108 ? -5.147 4.936 -6.307 1.00 88.19 108 PHE A O 1
ATOM 906 N N . HIS A 1 109 ? -3.785 3.728 -7.630 1.00 85.00 109 HIS A N 1
ATOM 907 C CA . HIS A 1 109 ? -3.721 2.559 -6.744 1.00 85.00 109 HIS A CA 1
ATOM 908 C C . HIS A 1 109 ? -3.046 2.858 -5.405 1.00 85.00 109 HIS A C 1
ATOM 910 O O . HIS A 1 109 ? -3.275 2.130 -4.440 1.00 85.00 109 HIS A O 1
ATOM 916 N N . LEU A 1 110 ? -2.250 3.927 -5.317 1.00 83.44 110 LEU A N 1
ATOM 917 C CA . LEU A 1 110 ? -1.673 4.369 -4.057 1.00 83.44 110 LEU A CA 1
ATOM 918 C C . LEU A 1 110 ? -2.564 5.370 -3.314 1.00 83.44 110 LEU A C 1
ATOM 920 O O . LEU A 1 110 ? -2.907 5.164 -2.149 1.00 83.44 110 LEU A O 1
ATOM 924 N N . ILE A 1 111 ? -2.933 6.464 -3.980 1.00 86.19 111 ILE A N 1
ATOM 925 C CA . ILE A 1 111 ? -3.594 7.608 -3.350 1.00 86.19 111 ILE A CA 1
ATOM 926 C C . ILE A 1 111 ? -5.030 7.261 -2.961 1.00 86.19 111 ILE A C 1
ATOM 928 O O . ILE A 1 111 ? -5.452 7.585 -1.851 1.00 86.19 111 ILE A O 1
ATOM 932 N N . VAL A 1 112 ? -5.786 6.578 -3.829 1.00 88.44 112 VAL A N 1
ATOM 933 C CA . VAL A 1 112 ? -7.211 6.313 -3.577 1.00 88.44 112 VAL A CA 1
ATOM 934 C C . VAL A 1 112 ? -7.406 5.406 -2.357 1.00 88.44 112 VAL A C 1
ATOM 936 O O . VAL A 1 112 ? -8.147 5.803 -1.451 1.00 88.44 112 VAL A O 1
ATOM 939 N N . PRO A 1 113 ? -6.732 4.242 -2.234 1.00 86.19 113 PRO A N 1
ATOM 940 C CA . PRO A 1 113 ? -6.856 3.416 -1.036 1.00 86.19 113 PRO A CA 1
ATOM 941 C C . PRO A 1 113 ? -6.322 4.110 0.217 1.00 86.19 113 PRO A C 1
ATOM 943 O O . PRO A 1 113 ? -6.897 3.938 1.292 1.00 86.19 113 PRO A O 1
ATOM 946 N N . PHE A 1 114 ? -5.253 4.905 0.105 1.00 86.88 114 PHE A N 1
ATOM 947 C CA . PHE A 1 114 ? -4.718 5.662 1.235 1.00 86.88 114 PHE A CA 1
ATOM 948 C C . PHE A 1 114 ? -5.738 6.674 1.766 1.00 86.88 114 PHE A C 1
ATOM 950 O O . PHE A 1 114 ? -6.073 6.635 2.951 1.00 86.88 114 PHE A O 1
ATOM 957 N N . LEU A 1 115 ? -6.282 7.530 0.896 1.00 88.81 115 LEU A N 1
ATOM 958 C CA . LEU A 1 115 ? -7.272 8.537 1.276 1.00 88.81 115 LEU A CA 1
ATOM 959 C C . LEU A 1 115 ? -8.547 7.891 1.818 1.00 88.81 115 LEU A C 1
ATOM 961 O O . LEU A 1 115 ? -9.047 8.323 2.852 1.00 88.81 115 LEU A O 1
ATOM 965 N N . ALA A 1 116 ? -9.046 6.826 1.185 1.00 88.69 116 ALA A N 1
ATOM 966 C CA . ALA A 1 116 ? -10.229 6.117 1.666 1.00 88.69 116 ALA A CA 1
ATOM 967 C C . ALA A 1 116 ? -10.025 5.547 3.083 1.00 88.69 116 ALA A C 1
ATOM 969 O O . ALA A 1 116 ? -10.880 5.729 3.954 1.00 88.69 116 ALA A O 1
ATOM 970 N N . ASN A 1 117 ? -8.881 4.902 3.343 1.00 86.38 117 ASN A N 1
ATOM 971 C CA . ASN A 1 117 ? -8.563 4.356 4.665 1.00 86.38 117 ASN A CA 1
ATOM 972 C C . ASN A 1 117 ? -8.339 5.460 5.709 1.00 86.38 117 ASN A C 1
ATOM 974 O O . ASN A 1 117 ? -8.852 5.353 6.825 1.00 86.38 117 ASN A O 1
ATOM 978 N N . LEU A 1 118 ? -7.627 6.531 5.345 1.00 87.38 118 LEU A N 1
ATOM 979 C CA . LEU A 1 118 ? -7.381 7.680 6.215 1.00 87.38 118 LEU A CA 1
ATOM 980 C C . LEU A 1 118 ? -8.697 8.360 6.601 1.00 87.38 118 LEU A C 1
ATOM 982 O O . LEU A 1 118 ? -8.996 8.488 7.786 1.00 87.38 118 LEU A O 1
ATOM 986 N N . LEU A 1 119 ? -9.522 8.730 5.619 1.00 89.12 119 LEU A N 1
ATOM 987 C CA . LEU A 1 119 ? -10.816 9.368 5.855 1.00 89.12 119 LEU A CA 1
ATOM 988 C C . LEU A 1 119 ? -11.741 8.464 6.674 1.00 89.12 119 LEU A C 1
ATOM 990 O O . LEU A 1 119 ? -12.355 8.935 7.627 1.00 89.12 119 LEU A O 1
ATOM 994 N N . SER A 1 120 ? -11.791 7.159 6.385 1.00 87.88 120 SER A N 1
ATOM 995 C CA . SER A 1 120 ? -12.567 6.207 7.189 1.00 87.88 120 SER A CA 1
ATOM 996 C C . SER A 1 120 ? -12.111 6.182 8.652 1.00 87.88 120 SER A C 1
ATOM 998 O O . SER A 1 120 ? -12.946 6.191 9.558 1.00 87.88 120 SER A O 1
ATOM 1000 N N . ALA A 1 121 ? -10.800 6.164 8.909 1.00 86.06 121 ALA A N 1
ATOM 1001 C CA . ALA A 1 121 ? -10.261 6.175 10.267 1.00 86.06 121 ALA A CA 1
ATOM 1002 C C . ALA A 1 121 ? -10.583 7.487 11.000 1.00 86.06 121 ALA A C 1
ATOM 1004 O O . ALA A 1 121 ? -11.048 7.450 12.141 1.00 86.06 121 ALA A O 1
ATOM 1005 N N . LEU A 1 122 ? -10.410 8.636 10.336 1.00 85.94 122 LEU A N 1
ATOM 1006 C CA . LEU A 1 122 ? -10.738 9.950 10.898 1.00 85.94 122 LEU A CA 1
ATOM 1007 C C . LEU A 1 122 ? -12.233 10.054 11.224 1.00 85.94 122 LEU A C 1
ATOM 1009 O O . LEU A 1 122 ? -12.590 10.444 12.334 1.00 85.94 122 LEU A O 1
ATOM 1013 N N . ILE A 1 123 ? -13.108 9.629 10.309 1.00 86.12 123 ILE A N 1
ATOM 1014 C CA . ILE A 1 123 ? -14.561 9.605 10.524 1.00 86.12 123 ILE A CA 1
ATOM 1015 C C . ILE A 1 123 ? -14.917 8.752 11.751 1.00 86.12 123 ILE A C 1
ATOM 1017 O O . ILE A 1 123 ? -15.754 9.164 12.553 1.00 86.12 123 ILE A O 1
ATOM 1021 N N . ILE A 1 124 ? -14.283 7.589 11.945 1.00 82.88 124 ILE A N 1
ATOM 1022 C CA . ILE A 1 124 ? -14.521 6.736 13.123 1.00 82.88 124 ILE A CA 1
ATOM 1023 C C . ILE A 1 124 ? -14.070 7.431 14.412 1.00 82.88 124 ILE A C 1
ATOM 1025 O O . ILE A 1 124 ? -14.842 7.489 15.369 1.00 82.88 124 ILE A O 1
ATOM 1029 N N . ILE A 1 125 ? -12.847 7.964 14.440 1.00 81.75 125 ILE A N 1
ATOM 1030 C CA . ILE A 1 125 ? -12.253 8.562 15.643 1.00 81.75 125 ILE A CA 1
ATOM 1031 C C . ILE A 1 125 ? -13.025 9.818 16.053 1.00 81.75 125 ILE A C 1
ATOM 1033 O O . ILE A 1 125 ? -13.492 9.908 17.189 1.00 81.75 125 ILE A O 1
ATOM 1037 N N . PHE A 1 126 ? -13.222 10.761 15.129 1.00 82.00 126 PHE A N 1
ATOM 1038 C CA . PHE A 1 126 ? -13.941 12.002 15.418 1.00 82.00 126 PHE A CA 1
ATOM 1039 C C . PHE A 1 126 ? -15.435 11.768 15.637 1.00 82.00 126 PHE A C 1
ATOM 1041 O O . PHE A 1 126 ? -16.024 12.394 16.517 1.00 82.00 126 PHE A O 1
ATOM 1048 N N . GLY A 1 127 ? -16.052 10.843 14.895 1.00 79.50 127 GLY A N 1
ATOM 1049 C CA . GLY A 1 127 ? -17.459 10.490 15.076 1.00 79.50 127 GLY A CA 1
ATOM 1050 C C . GLY A 1 127 ? -17.743 9.916 16.464 1.00 79.50 127 GLY A C 1
ATOM 1051 O O . GLY A 1 127 ? -18.661 10.377 17.143 1.00 79.50 127 GLY A O 1
ATOM 1052 N N . ASN A 1 128 ? -16.924 8.964 16.920 1.00 74.94 128 ASN A N 1
ATOM 1053 C CA . ASN A 1 128 ? -17.068 8.372 18.251 1.00 74.94 128 ASN A CA 1
ATOM 1054 C C . ASN A 1 128 ? -16.707 9.364 19.367 1.00 74.94 128 ASN A C 1
ATOM 1056 O O . ASN A 1 128 ? -17.404 9.415 20.379 1.00 74.94 128 ASN A O 1
ATOM 1060 N N . ALA A 1 129 ? -15.656 10.173 19.194 1.00 80.06 129 ALA A N 1
ATOM 1061 C CA . ALA A 1 129 ? -15.270 11.178 20.185 1.00 80.06 129 ALA A CA 1
ATOM 1062 C C . ALA A 1 129 ? -16.349 12.259 20.355 1.00 80.06 129 ALA A C 1
ATOM 1064 O O . ALA A 1 129 ? -16.704 12.605 21.482 1.00 80.06 129 ALA A O 1
ATOM 1065 N N . ARG A 1 130 ? -16.938 12.737 19.249 1.00 77.88 130 ARG A N 1
ATOM 1066 C CA . ARG A 1 130 ? -18.043 13.706 19.278 1.00 77.88 130 ARG A CA 1
ATOM 1067 C C . ARG A 1 130 ? -19.299 13.120 19.919 1.00 77.88 130 ARG A C 1
ATOM 1069 O O . ARG A 1 130 ? -19.990 13.829 20.644 1.00 77.88 130 ARG A O 1
ATOM 1076 N N . GLN A 1 131 ? -19.595 11.842 19.677 1.00 76.62 131 GLN A N 1
ATOM 1077 C CA . GLN A 1 131 ? -20.716 11.171 20.336 1.00 76.62 131 GLN A CA 1
ATOM 1078 C C . GLN A 1 131 ? -20.493 11.057 21.848 1.00 76.62 131 GLN A C 1
ATOM 1080 O O . GLN A 1 131 ? -21.392 11.392 22.613 1.00 76.62 131 GLN A O 1
ATOM 1085 N N . ARG A 1 132 ? -19.306 10.620 22.285 1.00 75.50 132 ARG A N 1
ATOM 1086 C CA . ARG A 1 132 ? -18.993 10.477 23.715 1.00 75.50 132 ARG A CA 1
ATOM 1087 C C . ARG A 1 132 ? -18.994 11.817 24.442 1.00 75.50 132 ARG A C 1
ATOM 1089 O O . ARG A 1 132 ? -19.617 11.906 25.488 1.00 75.50 132 ARG A O 1
ATOM 1096 N N . SER A 1 133 ? -18.446 12.869 23.836 1.00 74.44 133 SER A N 1
ATOM 1097 C CA . SER A 1 133 ? -18.501 14.222 24.406 1.00 74.44 133 SER A CA 1
ATOM 1098 C C . SER A 1 133 ? -19.930 14.758 24.562 1.00 74.44 133 SER A C 1
ATOM 1100 O O . SER A 1 133 ? -20.210 15.491 25.501 1.00 74.44 133 SER A O 1
ATOM 1102 N N . ARG A 1 134 ? -20.860 14.381 23.673 1.00 73.56 134 ARG A N 1
ATOM 1103 C CA . ARG A 1 134 ? -22.281 14.739 23.823 1.00 73.56 134 ARG A CA 1
ATOM 1104 C C . ARG A 1 134 ? -22.986 13.962 24.941 1.00 73.56 134 ARG A C 1
ATOM 1106 O O . ARG A 1 134 ? -23.998 14.438 25.436 1.00 73.56 134 ARG A O 1
ATOM 1113 N N . ALA A 1 135 ? -22.486 12.782 25.308 1.00 76.50 135 ALA A N 1
ATOM 1114 C CA . ALA A 1 135 ? -23.060 11.930 26.351 1.00 76.50 135 ALA A CA 1
ATOM 1115 C C . ALA A 1 135 ? -22.395 12.117 27.731 1.00 76.50 135 ALA A C 1
ATOM 1117 O O . ALA A 1 135 ? -23.030 11.868 28.751 1.00 76.50 135 ALA A O 1
ATOM 1118 N N . GLN A 1 136 ? -21.132 12.552 27.777 1.00 72.06 136 GLN A N 1
ATOM 1119 C CA . GLN A 1 136 ? -20.366 12.819 28.996 1.00 72.06 136 GLN A CA 1
ATOM 1120 C C . GLN A 1 136 ? -19.906 14.279 29.019 1.00 72.06 136 GLN A C 1
ATOM 1122 O O . GLN A 1 136 ? -18.952 14.653 28.348 1.00 72.06 136 GLN A O 1
ATOM 1127 N N . ILE A 1 137 ? -20.581 15.090 29.837 1.00 65.50 137 ILE A N 1
ATOM 1128 C CA . ILE A 1 137 ? -20.337 16.537 29.990 1.00 65.50 137 ILE A CA 1
ATOM 1129 C C . ILE A 1 137 ? -19.003 16.829 30.708 1.00 65.50 137 ILE A C 1
ATOM 1131 O O . ILE A 1 137 ? -18.409 17.883 30.507 1.00 65.50 137 ILE A O 1
ATOM 1135 N N . ASN A 1 138 ? -18.499 15.885 31.511 1.00 66.62 138 ASN A N 1
ATOM 1136 C CA . ASN A 1 138 ? -17.369 16.110 32.424 1.00 66.62 138 ASN A CA 1
ATOM 1137 C C . ASN A 1 138 ? -15.975 15.959 31.789 1.00 66.62 138 ASN A C 1
ATOM 1139 O O . ASN A 1 138 ? -14.982 16.124 32.491 1.00 66.62 138 ASN A O 1
ATOM 1143 N N . GLN A 1 139 ? -15.876 15.604 30.506 1.00 70.81 139 GLN A N 1
ATOM 1144 C CA . GLN A 1 139 ? -14.596 15.425 29.812 1.00 70.81 139 GLN A CA 1
ATOM 1145 C C . GLN A 1 139 ? -14.545 16.261 28.538 1.00 70.81 139 GLN A C 1
ATOM 1147 O O . GLN A 1 139 ? -15.542 16.444 27.836 1.00 70.81 139 GLN A O 1
ATOM 1152 N N . THR A 1 140 ? -13.360 16.776 28.224 1.00 75.88 140 THR A N 1
ATOM 1153 C CA . THR A 1 140 ? -13.177 17.628 27.046 1.00 75.88 140 THR A CA 1
ATOM 1154 C C . THR A 1 140 ? -13.099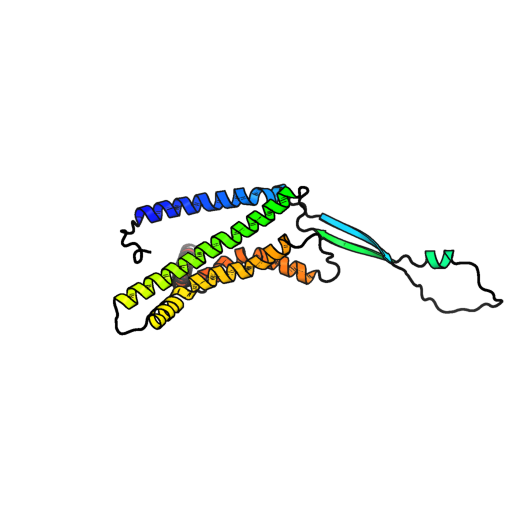 16.797 25.763 1.00 75.88 140 THR A C 1
ATOM 1156 O O . THR A 1 140 ? -12.620 15.661 25.738 1.00 75.88 140 THR A O 1
ATOM 1159 N N . ILE A 1 141 ? -13.534 17.380 24.638 1.00 71.31 141 ILE A N 1
ATOM 1160 C CA . ILE A 1 141 ? -13.478 16.734 23.313 1.00 71.31 141 ILE A CA 1
ATOM 1161 C C . ILE A 1 141 ? -12.057 16.240 22.991 1.00 71.31 141 ILE A C 1
ATOM 1163 O O . ILE A 1 141 ? -11.900 15.159 22.422 1.00 71.31 141 ILE A O 1
ATOM 1167 N N . GLN A 1 142 ? -11.018 16.990 23.376 1.00 75.50 142 GLN A N 1
ATOM 1168 C CA . GLN A 1 142 ? -9.623 16.595 23.158 1.00 75.50 142 GLN A CA 1
ATOM 1169 C C . GLN A 1 142 ? -9.240 15.308 23.898 1.00 75.50 142 GLN A C 1
ATOM 1171 O O . GLN A 1 142 ? -8.551 14.464 23.321 1.00 75.50 142 GLN A O 1
ATOM 1176 N N . GLU A 1 143 ? -9.698 15.121 25.136 1.00 78.62 143 GLU A N 1
ATOM 1177 C CA . GLU A 1 143 ? -9.418 13.913 25.921 1.00 78.62 143 GLU A CA 1
ATOM 1178 C C . GLU A 1 143 ? -10.055 12.682 25.277 1.00 78.62 143 GLU A C 1
ATOM 1180 O O . GLU A 1 143 ? -9.385 11.664 25.073 1.00 78.62 143 GLU A O 1
ATOM 1185 N N . HIS A 1 144 ? -11.312 12.799 24.842 1.00 76.75 144 HIS A N 1
ATOM 1186 C CA . HIS A 1 144 ? -11.995 11.729 24.119 1.00 76.75 144 HIS A CA 1
ATOM 1187 C C . HIS A 1 144 ? -11.334 11.410 22.771 1.00 76.75 144 HIS A C 1
ATOM 1189 O O . HIS A 1 144 ? -11.187 10.234 22.428 1.00 76.75 144 HIS A O 1
ATOM 1195 N N . VAL A 1 145 ? -10.885 12.423 22.017 1.00 74.50 145 VAL A N 1
ATOM 1196 C CA . VAL A 1 145 ? -10.146 12.216 20.759 1.00 74.50 145 VAL A CA 1
ATOM 1197 C C . VAL A 1 145 ? -8.815 11.516 21.022 1.00 74.50 145 VAL A C 1
ATOM 1199 O O . VAL A 1 145 ? -8.512 10.536 20.347 1.00 74.50 145 VAL A O 1
ATOM 1202 N N . ARG A 1 146 ? -8.035 11.948 22.020 1.00 77.62 146 ARG A N 1
ATOM 1203 C CA . ARG A 1 146 ? -6.744 11.329 22.368 1.00 77.62 146 ARG A CA 1
ATOM 1204 C C . ARG A 1 146 ? -6.911 9.879 22.820 1.00 77.62 146 ARG A C 1
ATOM 1206 O O . ARG A 1 146 ? -6.114 9.018 22.441 1.00 77.62 146 ARG A O 1
ATOM 1213 N N . GLN A 1 147 ? -7.960 9.586 23.584 1.00 78.50 147 GLN A N 1
ATOM 1214 C CA . GLN A 1 147 ? -8.272 8.227 24.016 1.00 78.50 147 GLN A CA 1
ATOM 1215 C C . GLN A 1 147 ? -8.663 7.331 22.830 1.00 78.50 147 GLN A C 1
ATOM 1217 O O . GLN A 1 147 ? -8.116 6.238 22.687 1.00 78.50 147 GLN A O 1
ATOM 1222 N N . GLN A 1 148 ? -9.539 7.807 21.936 1.00 76.62 148 GLN A N 1
ATOM 1223 C CA . GLN A 1 148 ? -9.924 7.075 20.722 1.00 76.62 148 GLN A CA 1
ATOM 1224 C C . GLN A 1 148 ? -8.764 6.923 19.729 1.00 76.62 148 GLN A C 1
ATOM 1226 O O . GLN A 1 148 ? -8.633 5.879 19.091 1.00 76.62 148 GLN A O 1
ATOM 1231 N N . LEU A 1 149 ? -7.878 7.917 19.640 1.00 76.31 149 LEU A N 1
ATOM 1232 C CA . LEU A 1 149 ? -6.665 7.851 18.833 1.00 76.31 149 LEU A CA 1
ATOM 1233 C C . LEU A 1 149 ? -5.714 6.771 19.356 1.00 76.31 149 LEU A C 1
ATOM 1235 O O . LEU A 1 149 ? -5.209 5.985 18.567 1.00 76.31 149 LEU A O 1
ATOM 1239 N N . ASN A 1 150 ? -5.504 6.669 20.671 1.00 77.19 150 ASN A N 1
ATOM 1240 C CA . ASN A 1 150 ? -4.667 5.615 21.256 1.00 77.19 150 ASN A CA 1
ATOM 1241 C C . ASN A 1 150 ? -5.256 4.210 21.069 1.00 77.19 150 ASN A C 1
ATOM 1243 O O . ASN A 1 150 ? -4.508 3.251 20.859 1.00 77.19 150 ASN A O 1
ATOM 1247 N N . GLU A 1 151 ? -6.581 4.091 21.123 1.00 77.69 151 GLU A N 1
ATOM 1248 C CA . GLU A 1 151 ? -7.301 2.831 20.933 1.00 77.69 151 GLU A CA 1
ATOM 1249 C C . GLU A 1 151 ? -7.274 2.368 19.467 1.00 77.69 151 GLU A C 1
ATOM 1251 O O . GLU A 1 151 ? -7.084 1.182 19.185 1.00 77.69 151 GLU A O 1
ATOM 1256 N N . HIS A 1 152 ? -7.373 3.308 18.524 1.00 76.44 152 HIS A N 1
ATOM 1257 C CA . HIS A 1 152 ? -7.446 3.034 17.089 1.00 76.44 152 HIS A CA 1
ATOM 1258 C C . HIS A 1 152 ? -6.199 3.448 16.298 1.00 76.44 152 HIS A C 1
ATOM 1260 O O . HIS A 1 152 ? -6.237 3.434 15.069 1.00 76.44 152 HIS A O 1
ATOM 1266 N N . LYS A 1 153 ? -5.067 3.740 16.955 1.00 78.50 153 LYS A N 1
ATOM 1267 C CA . LYS A 1 153 ? -3.832 4.232 16.304 1.00 78.50 153 LYS A CA 1
ATOM 1268 C C . LYS A 1 153 ? -3.375 3.377 15.126 1.00 78.50 153 LYS A C 1
ATOM 1270 O O . LYS A 1 153 ? -2.815 3.878 14.161 1.00 78.50 153 LYS A O 1
ATOM 1275 N N . GLN A 1 154 ? -3.650 2.079 15.181 1.00 77.31 154 GLN A N 1
ATOM 1276 C CA . GLN A 1 154 ? -3.281 1.122 14.140 1.00 77.31 154 GLN A CA 1
ATOM 1277 C C . GLN A 1 154 ? -4.020 1.345 12.824 1.00 77.31 154 GLN A C 1
ATOM 1279 O O . GLN A 1 154 ? -3.435 1.097 11.774 1.00 77.31 154 GLN A O 1
ATOM 1284 N N . LEU A 1 155 ? -5.257 1.856 12.870 1.00 78.75 155 LEU A N 1
ATOM 1285 C CA . LEU A 1 155 ? -6.022 2.203 11.670 1.00 78.75 155 LEU A CA 1
ATOM 1286 C C . LEU A 1 155 ? -5.384 3.370 10.901 1.00 78.75 155 LEU A C 1
ATOM 1288 O O . LEU A 1 155 ? -5.619 3.489 9.706 1.00 78.75 155 LEU A O 1
ATOM 1292 N N . LEU A 1 156 ? -4.578 4.207 11.566 1.00 79.62 156 LEU A N 1
ATOM 1293 C CA . LEU A 1 156 ? -3.860 5.331 10.952 1.00 79.62 156 LEU A CA 1
ATOM 1294 C C . LEU A 1 156 ? -2.411 4.975 10.608 1.00 79.62 156 LEU A C 1
ATOM 1296 O O . LEU A 1 156 ? -1.942 5.287 9.518 1.00 79.62 156 LEU A O 1
ATOM 1300 N N . ILE A 1 157 ? -1.709 4.290 11.515 1.00 80.88 157 ILE A N 1
ATOM 1301 C CA . ILE A 1 157 ? -0.301 3.914 11.323 1.00 80.88 157 ILE A CA 1
ATOM 1302 C C . ILE A 1 157 ? -0.148 3.007 10.103 1.00 80.88 157 ILE A C 1
ATOM 1304 O O . ILE A 1 157 ? 0.774 3.187 9.319 1.00 80.88 157 ILE A O 1
ATOM 1308 N N . SER A 1 158 ? -1.050 2.044 9.916 1.00 80.50 158 SER A N 1
ATOM 1309 C CA . SER A 1 158 ? -0.907 1.057 8.849 1.00 80.50 158 SER A CA 1
ATOM 1310 C C . SER A 1 158 ? -0.972 1.663 7.430 1.00 80.50 158 SER A C 1
ATOM 1312 O O . SER A 1 158 ? -0.025 1.437 6.672 1.00 80.50 158 SER A O 1
ATOM 1314 N N . PRO A 1 159 ? -1.987 2.473 7.057 1.00 80.31 159 PRO A N 1
ATOM 1315 C CA . PRO A 1 159 ? -2.007 3.149 5.757 1.00 80.31 159 PRO A CA 1
ATOM 1316 C C . PRO A 1 159 ? -0.802 4.070 5.528 1.00 80.31 159 PRO A C 1
ATOM 1318 O O . PRO A 1 159 ? -0.292 4.137 4.414 1.00 80.31 159 PRO A O 1
ATOM 1321 N N . VAL A 1 160 ? -0.315 4.747 6.573 1.00 81.81 160 VAL A N 1
ATOM 1322 C CA . VAL A 1 160 ? 0.864 5.628 6.491 1.00 81.81 160 VAL A CA 1
ATOM 1323 C C . VAL A 1 160 ? 2.147 4.828 6.263 1.00 81.81 160 VAL A C 1
ATOM 1325 O O . VAL A 1 160 ? 2.950 5.181 5.405 1.00 81.81 160 VAL A O 1
ATOM 1328 N N . VAL A 1 161 ? 2.335 3.721 6.983 1.00 82.69 161 VAL A N 1
ATOM 1329 C CA . VAL A 1 161 ? 3.489 2.832 6.788 1.00 82.69 161 VAL A CA 1
ATOM 1330 C C . VAL A 1 161 ? 3.466 2.232 5.382 1.00 82.69 161 VAL A C 1
ATOM 1332 O O . VAL A 1 161 ? 4.497 2.216 4.718 1.00 82.69 161 VAL A O 1
ATOM 1335 N N . LEU A 1 162 ? 2.302 1.799 4.890 1.00 78.88 162 LEU A N 1
ATOM 1336 C CA . LEU A 1 162 ? 2.163 1.315 3.514 1.00 78.88 162 LEU A CA 1
ATOM 1337 C C . LEU A 1 162 ? 2.503 2.389 2.478 1.00 78.88 162 LEU A C 1
ATOM 1339 O O . LEU A 1 162 ? 3.198 2.086 1.511 1.00 78.88 162 LEU A O 1
ATOM 1343 N N . LEU A 1 163 ? 2.065 3.633 2.695 1.00 83.12 163 LEU A N 1
ATOM 1344 C CA . LEU A 1 163 ? 2.419 4.762 1.839 1.00 83.12 163 LEU A CA 1
ATOM 1345 C C . LEU A 1 163 ? 3.942 4.930 1.775 1.00 83.12 163 LEU A C 1
ATOM 1347 O O . LEU A 1 163 ? 4.507 4.919 0.684 1.00 83.12 163 LEU A O 1
ATOM 1351 N N . ILE A 1 164 ? 4.616 4.975 2.928 1.00 82.50 164 ILE A N 1
ATOM 1352 C CA . ILE A 1 164 ? 6.081 5.093 3.008 1.00 82.50 164 ILE A CA 1
ATOM 1353 C C . ILE A 1 164 ? 6.774 3.927 2.292 1.00 82.50 164 ILE A C 1
ATOM 1355 O O . ILE A 1 164 ? 7.688 4.150 1.504 1.00 82.50 164 ILE A O 1
ATOM 1359 N N . LEU A 1 165 ? 6.326 2.688 2.514 1.00 78.25 165 LEU A N 1
ATOM 1360 C CA . LEU A 1 165 ? 6.906 1.503 1.873 1.00 78.25 165 LEU A CA 1
ATOM 1361 C C . LEU A 1 165 ? 6.673 1.460 0.355 1.00 78.25 165 LEU A C 1
ATOM 1363 O O . LEU A 1 165 ? 7.450 0.835 -0.359 1.00 78.25 165 LEU A O 1
ATOM 1367 N N . SER A 1 166 ? 5.615 2.096 -0.146 1.00 77.81 166 SER A N 1
ATOM 1368 C CA . SER A 1 166 ? 5.289 2.140 -1.579 1.00 77.81 166 SER A CA 1
ATOM 1369 C C . SER A 1 166 ? 5.960 3.290 -2.342 1.00 77.81 166 SER A C 1
ATOM 1371 O O . SER A 1 166 ? 6.110 3.207 -3.561 1.00 77.81 166 SER A O 1
ATOM 1373 N N . MET A 1 167 ? 6.416 4.337 -1.643 1.00 78.56 167 MET A N 1
ATOM 1374 C CA . MET A 1 167 ? 7.104 5.491 -2.240 1.00 78.56 167 MET A CA 1
ATOM 1375 C C . MET A 1 167 ? 8.327 5.122 -3.097 1.00 78.56 167 MET A C 1
ATOM 1377 O O . MET A 1 167 ? 8.448 5.673 -4.191 1.00 78.56 167 MET A O 1
ATOM 1381 N N . PRO A 1 168 ? 9.195 4.164 -2.706 1.00 73.75 168 PRO A N 1
ATOM 1382 C CA . PRO A 1 168 ? 10.300 3.711 -3.551 1.00 73.75 168 PRO A CA 1
ATOM 1383 C C . PRO A 1 168 ? 9.852 3.256 -4.947 1.00 73.75 168 PRO A C 1
ATOM 1385 O O . PRO A 1 168 ? 10.530 3.545 -5.931 1.00 73.75 168 PRO A O 1
ATOM 1388 N N . ARG A 1 169 ? 8.681 2.610 -5.056 1.00 72.44 169 ARG A N 1
ATOM 1389 C CA . ARG A 1 169 ? 8.120 2.167 -6.342 1.00 72.44 169 ARG A CA 1
ATOM 1390 C C . ARG A 1 169 ? 7.718 3.346 -7.224 1.00 72.44 169 ARG A C 1
ATOM 1392 O O . ARG A 1 169 ? 7.997 3.324 -8.419 1.00 72.44 169 ARG A O 1
ATOM 1399 N N . LEU A 1 170 ? 7.092 4.372 -6.644 1.00 72.69 170 LEU A N 1
ATOM 1400 C CA . LEU A 1 170 ? 6.744 5.599 -7.367 1.00 72.69 170 LEU A CA 1
ATOM 1401 C C . LEU A 1 170 ? 7.990 6.320 -7.874 1.00 72.69 170 LEU A C 1
ATOM 1403 O O . LEU A 1 170 ? 8.034 6.712 -9.034 1.00 72.69 170 LEU A O 1
ATOM 1407 N N . VAL A 1 171 ? 9.015 6.445 -7.027 1.00 72.69 171 VAL A N 1
ATOM 1408 C CA . VAL A 1 171 ? 10.282 7.081 -7.407 1.00 72.69 171 VAL A CA 1
ATOM 1409 C C . VAL A 1 171 ? 10.914 6.341 -8.586 1.00 72.69 171 VAL A C 1
ATOM 1411 O O . VAL A 1 171 ? 11.279 6.973 -9.570 1.00 72.69 171 VAL A O 1
ATOM 1414 N N . ILE A 1 172 ? 10.975 5.005 -8.543 1.00 70.19 172 ILE A N 1
ATOM 1415 C CA . ILE A 1 172 ? 11.509 4.198 -9.653 1.00 70.19 172 ILE A CA 1
ATOM 1416 C C . ILE A 1 172 ? 10.655 4.337 -10.921 1.00 70.19 172 ILE A C 1
ATOM 1418 O O . ILE A 1 172 ? 11.206 4.383 -12.015 1.00 70.19 172 ILE A O 1
ATOM 1422 N N . SER A 1 173 ? 9.330 4.431 -10.789 1.00 67.62 173 SER A N 1
ATOM 1423 C CA . SER A 1 173 ? 8.422 4.558 -11.935 1.00 67.62 173 SER A CA 1
ATOM 1424 C C . SER A 1 173 ? 8.428 5.944 -12.590 1.00 67.62 173 SER A C 1
ATOM 1426 O O . SER A 1 173 ? 8.016 6.050 -13.742 1.00 67.62 173 SER A O 1
ATOM 1428 N N . VAL A 1 174 ? 8.825 6.994 -11.865 1.00 65.56 174 VAL A N 1
ATOM 1429 C CA . VAL A 1 174 ? 8.862 8.385 -12.356 1.00 65.56 174 VAL A CA 1
ATOM 1430 C C . VAL A 1 174 ? 10.276 8.804 -12.767 1.00 65.56 174 VAL A C 1
ATOM 1432 O O . VAL A 1 174 ? 10.423 9.782 -13.495 1.00 65.56 174 VAL A O 1
ATOM 1435 N N . LEU A 1 175 ? 11.318 8.070 -12.348 1.00 64.94 175 LEU A N 1
ATOM 1436 C CA . LEU A 1 175 ? 12.694 8.333 -12.768 1.00 64.94 175 LEU A CA 1
ATOM 1437 C C . LEU A 1 175 ? 12.775 8.325 -14.308 1.00 64.94 175 LEU A C 1
ATOM 1439 O O . LEU A 1 175 ? 12.535 7.287 -14.933 1.00 64.94 175 LEU A O 1
ATOM 1443 N N . PRO A 1 176 ? 13.085 9.478 -14.931 1.00 51.78 176 PRO A N 1
ATOM 1444 C CA . PRO A 1 176 ? 13.081 9.611 -16.374 1.00 51.78 176 PRO A CA 1
ATOM 1445 C C . PRO A 1 176 ? 14.303 8.885 -16.933 1.00 51.78 176 PRO A C 1
ATOM 1447 O O . PRO A 1 176 ? 15.422 9.394 -16.919 1.00 51.78 176 PRO A O 1
ATOM 1450 N N . GLY A 1 177 ? 14.085 7.671 -17.425 1.00 57.56 177 GLY A N 1
ATOM 1451 C CA . GLY A 1 177 ? 15.077 6.931 -18.189 1.00 57.56 177 GLY A CA 1
ATOM 1452 C C . GLY A 1 177 ? 16.042 6.074 -17.371 1.00 57.56 177 GLY A C 1
ATOM 1453 O O . GLY A 1 177 ? 16.152 6.129 -16.146 1.00 57.56 177 GLY A O 1
ATOM 1454 N N . CYS A 1 178 ? 16.715 5.201 -18.113 1.00 62.53 178 CYS A N 1
ATOM 1455 C CA . CYS A 1 178 ? 17.552 4.142 -17.586 1.00 62.53 178 CYS A CA 1
ATOM 1456 C C . CYS A 1 178 ? 18.723 4.686 -16.768 1.00 62.53 178 CYS A C 1
ATOM 1458 O O . CYS A 1 178 ? 19.415 5.626 -17.168 1.00 62.53 178 CYS A O 1
ATOM 1460 N N . VAL A 1 179 ? 18.984 4.053 -15.628 1.00 64.19 179 VAL A N 1
ATOM 1461 C CA . VAL A 1 179 ? 20.020 4.522 -14.717 1.00 64.19 179 VAL A CA 1
ATOM 1462 C C . VAL A 1 179 ? 21.346 3.844 -15.047 1.00 64.19 179 VAL A C 1
ATOM 1464 O O . VAL A 1 179 ? 21.435 2.621 -15.179 1.00 64.19 179 VAL A O 1
ATOM 1467 N N . ARG A 1 180 ? 22.411 4.645 -15.149 1.00 60.22 180 ARG A N 1
ATOM 1468 C CA . ARG A 1 180 ? 23.792 4.148 -15.168 1.00 60.22 180 ARG A CA 1
ATOM 1469 C C . ARG A 1 180 ? 24.112 3.524 -13.809 1.00 60.22 180 ARG A C 1
ATOM 1471 O O . ARG A 1 180 ? 24.409 4.231 -12.846 1.00 60.22 180 ARG A O 1
ATOM 1478 N N . THR A 1 181 ? 24.074 2.199 -13.731 1.00 61.84 181 THR A N 1
ATOM 1479 C CA . THR A 1 181 ? 24.289 1.443 -12.484 1.00 61.84 181 THR A CA 1
ATOM 1480 C C . THR A 1 181 ? 25.752 1.398 -12.048 1.00 61.84 181 THR A C 1
ATOM 1482 O O . THR A 1 181 ? 26.042 1.000 -10.922 1.00 61.84 181 THR A O 1
ATOM 1485 N N . SER A 1 182 ? 26.674 1.878 -12.888 1.00 62.81 182 SER A N 1
ATOM 1486 C CA . SER A 1 182 ? 28.119 1.815 -12.652 1.00 62.81 182 SER A CA 1
ATOM 1487 C C . SER A 1 182 ? 28.620 2.626 -11.450 1.00 62.81 182 SER A C 1
ATOM 1489 O O . SER A 1 182 ? 29.765 2.443 -11.057 1.00 62.81 182 SER A O 1
ATOM 1491 N N . ARG A 1 183 ? 27.823 3.552 -10.888 1.00 64.25 183 ARG A N 1
ATOM 1492 C CA . ARG A 1 183 ? 28.228 4.331 -9.698 1.00 64.25 183 ARG A CA 1
ATOM 1493 C C . ARG A 1 183 ? 27.728 3.747 -8.381 1.00 64.25 183 ARG A C 1
ATOM 1495 O O . ARG A 1 183 ? 28.483 3.770 -7.425 1.00 64.25 183 ARG A O 1
ATOM 1502 N N . ASN A 1 184 ? 26.485 3.260 -8.310 1.00 65.06 184 ASN A N 1
ATOM 1503 C CA . ASN A 1 184 ? 25.849 2.872 -7.040 1.00 65.06 184 ASN A CA 1
ATOM 1504 C C . ASN A 1 184 ? 24.838 1.721 -7.209 1.00 65.06 184 ASN A C 1
ATOM 1506 O O . ASN A 1 184 ? 23.671 1.857 -6.841 1.00 65.06 184 ASN A O 1
ATOM 1510 N N . LEU A 1 185 ? 25.271 0.585 -7.767 1.00 70.31 185 LEU A N 1
ATOM 1511 C CA . LEU A 1 185 ? 24.433 -0.609 -7.986 1.00 70.31 185 LEU A CA 1
ATOM 1512 C C . LEU A 1 185 ? 23.634 -1.024 -6.735 1.00 70.31 185 LEU A C 1
ATOM 1514 O O . LEU A 1 185 ? 22.439 -1.302 -6.823 1.00 70.31 185 LEU A O 1
ATOM 1518 N N . TRP A 1 186 ? 24.281 -1.005 -5.568 1.00 72.44 186 TRP A N 1
ATOM 1519 C CA . TRP A 1 186 ? 23.678 -1.397 -4.292 1.00 72.44 186 TRP A CA 1
ATOM 1520 C C . TRP A 1 186 ? 22.473 -0.541 -3.896 1.00 72.44 186 TRP A C 1
ATOM 1522 O O . TRP A 1 186 ? 21.480 -1.079 -3.414 1.00 72.44 186 TRP A O 1
ATOM 1532 N N . LEU A 1 187 ? 22.513 0.769 -4.148 1.00 71.56 187 LEU A N 1
ATOM 1533 C CA . LEU A 1 187 ? 21.413 1.676 -3.814 1.00 71.56 187 LEU A CA 1
ATOM 1534 C C . LEU A 1 187 ? 20.161 1.369 -4.650 1.00 71.56 187 LEU A C 1
ATOM 1536 O O . LEU A 1 187 ? 19.053 1.340 -4.115 1.00 71.56 187 LEU A O 1
ATOM 1540 N N . TYR A 1 188 ? 20.337 1.063 -5.939 1.00 67.69 188 TYR A N 1
ATOM 1541 C CA . TYR A 1 188 ? 19.234 0.676 -6.826 1.00 67.69 188 TYR A CA 1
ATOM 1542 C C . TYR A 1 188 ? 18.672 -0.700 -6.489 1.00 67.69 188 TYR A C 1
ATOM 1544 O O . TYR A 1 188 ? 17.456 -0.885 -6.502 1.00 67.69 188 TYR A O 1
ATOM 1552 N N . LEU A 1 189 ? 19.540 -1.651 -6.142 1.00 70.44 189 LEU A N 1
ATOM 1553 C CA . LEU A 1 189 ? 19.117 -2.987 -5.748 1.00 70.44 189 LEU A CA 1
ATOM 1554 C C . LEU A 1 189 ? 18.295 -2.944 -4.451 1.00 70.44 189 LEU A C 1
ATOM 1556 O O . LEU A 1 189 ? 17.226 -3.548 -4.374 1.00 70.44 189 LEU A O 1
ATOM 1560 N N . ILE A 1 190 ? 18.739 -2.159 -3.465 1.00 74.25 190 ILE A N 1
ATOM 1561 C CA . ILE A 1 190 ? 18.002 -1.924 -2.220 1.00 74.25 190 ILE A CA 1
ATOM 1562 C C . ILE A 1 190 ? 16.650 -1.263 -2.515 1.00 74.25 190 ILE A C 1
ATOM 1564 O O . ILE A 1 190 ? 15.624 -1.767 -2.063 1.00 74.25 190 ILE A O 1
ATOM 1568 N N . ALA A 1 191 ? 16.612 -0.192 -3.313 1.00 70.38 191 ALA A N 1
ATOM 1569 C CA . ALA A 1 191 ? 15.363 0.481 -3.679 1.00 70.38 191 ALA A CA 1
ATOM 1570 C C . ALA A 1 191 ? 14.374 -0.459 -4.399 1.00 70.38 191 ALA A C 1
ATOM 1572 O O . ALA A 1 191 ? 13.173 -0.425 -4.124 1.00 70.38 191 ALA A O 1
ATOM 1573 N N . TYR A 1 192 ? 14.879 -1.344 -5.265 1.00 71.94 192 TYR A N 1
ATOM 1574 C CA . TYR A 1 192 ? 14.082 -2.371 -5.932 1.00 71.94 192 TYR A CA 1
ATOM 1575 C C . TYR A 1 192 ? 13.494 -3.369 -4.928 1.00 71.94 192 TYR A C 1
ATOM 1577 O O . TYR A 1 192 ? 12.289 -3.599 -4.948 1.00 71.94 192 TYR A O 1
ATOM 1585 N N . PHE A 1 193 ? 14.284 -3.901 -3.990 1.00 70.88 193 PHE A N 1
ATOM 1586 C CA . PHE A 1 193 ? 13.760 -4.781 -2.938 1.00 70.88 193 PHE A CA 1
ATOM 1587 C C . PHE A 1 193 ? 12.723 -4.077 -2.056 1.00 70.88 193 PHE A C 1
ATOM 1589 O O . PHE A 1 193 ? 11.652 -4.637 -1.822 1.00 70.88 193 PHE A O 1
ATOM 1596 N N . PHE A 1 194 ? 12.979 -2.824 -1.662 1.00 71.38 194 PHE A N 1
ATOM 1597 C CA . PHE A 1 194 ? 12.019 -1.991 -0.930 1.00 71.38 194 PHE A CA 1
ATOM 1598 C C . PHE A 1 194 ? 10.694 -1.788 -1.677 1.00 71.38 194 PHE A C 1
ATOM 1600 O O . PHE A 1 194 ? 9.659 -1.640 -1.036 1.00 71.38 194 PHE A O 1
ATOM 1607 N N . SER A 1 195 ? 10.684 -1.861 -3.008 1.00 67.38 195 SER A N 1
ATOM 1608 C CA . SER A 1 195 ? 9.454 -1.819 -3.803 1.00 67.38 195 SER A CA 1
ATOM 1609 C C . SER A 1 195 ? 8.596 -3.098 -3.701 1.00 67.38 195 SER A C 1
ATOM 1611 O O . SER A 1 195 ? 7.392 -3.021 -3.950 1.00 67.38 195 SER A O 1
ATOM 1613 N N . PHE A 1 196 ? 9.162 -4.262 -3.347 1.00 66.25 196 PHE A N 1
ATOM 1614 C CA . PHE A 1 196 ? 8.420 -5.532 -3.144 1.00 66.25 196 PHE A CA 1
ATOM 1615 C C . PHE A 1 196 ? 8.069 -5.802 -1.675 1.00 66.25 196 PHE A C 1
ATOM 1617 O O . PHE A 1 196 ? 7.166 -6.580 -1.357 1.00 66.25 196 PHE A O 1
ATOM 1624 N N . THR A 1 197 ? 8.746 -5.098 -0.775 1.00 66.19 197 THR A N 1
ATOM 1625 C CA . THR A 1 197 ? 8.563 -5.102 0.677 1.00 66.19 197 THR A CA 1
ATOM 1626 C C . THR A 1 197 ? 7.109 -4.919 1.160 1.00 66.19 197 THR A C 1
ATOM 1628 O O . THR A 1 197 ? 6.745 -5.623 2.108 1.00 66.19 197 THR A O 1
ATOM 1631 N N . PRO A 1 198 ? 6.226 -4.090 0.550 1.00 65.12 198 PRO A N 1
ATOM 1632 C CA . PRO A 1 198 ? 4.847 -3.932 1.034 1.00 65.12 198 PRO A CA 1
ATOM 1633 C C . PRO A 1 198 ? 4.069 -5.256 1.127 1.00 65.12 198 PRO A C 1
ATOM 1635 O O . PRO A 1 198 ? 3.353 -5.496 2.104 1.00 65.12 198 PRO A O 1
ATOM 1638 N N . SER A 1 199 ? 4.241 -6.152 0.151 1.00 63.66 199 SER A N 1
ATOM 1639 C CA . SER A 1 199 ? 3.503 -7.420 0.081 1.00 63.66 199 SER A CA 1
ATOM 1640 C C . SER A 1 199 ? 3.979 -8.433 1.126 1.00 63.66 199 SER A C 1
ATOM 1642 O O . SER A 1 199 ? 3.161 -9.133 1.719 1.00 63.66 199 SER A O 1
ATOM 1644 N N . VAL A 1 200 ? 5.283 -8.469 1.416 1.00 70.50 200 VAL A N 1
ATOM 1645 C CA . VAL A 1 200 ? 5.871 -9.389 2.408 1.00 70.50 200 VAL A CA 1
ATOM 1646 C C . VAL A 1 200 ? 5.607 -8.909 3.838 1.00 70.50 200 VAL A C 1
ATOM 1648 O O . VAL A 1 200 ? 5.325 -9.709 4.730 1.00 70.50 200 VAL A O 1
ATOM 1651 N N . LEU A 1 201 ? 5.627 -7.593 4.068 1.00 73.19 201 LEU A N 1
ATOM 1652 C CA . LEU A 1 201 ? 5.417 -7.014 5.396 1.00 73.19 201 LEU A CA 1
ATOM 1653 C C . LEU A 1 201 ? 3.956 -6.762 5.753 1.00 73.19 201 LEU A C 1
ATOM 1655 O O . LEU A 1 201 ? 3.691 -6.349 6.877 1.00 73.19 201 LEU A O 1
ATOM 1659 N N . THR A 1 202 ? 2.993 -7.069 4.880 1.00 75.62 202 THR A N 1
ATOM 1660 C CA . THR A 1 202 ? 1.565 -6.887 5.192 1.00 75.62 202 THR A CA 1
ATOM 1661 C C . THR A 1 202 ? 1.178 -7.608 6.493 1.00 75.62 202 THR A C 1
ATOM 1663 O O . THR A 1 202 ? 0.576 -7.009 7.382 1.00 75.62 202 THR A O 1
ATOM 1666 N N . PHE A 1 203 ? 1.594 -8.862 6.696 1.00 76.62 203 PHE A N 1
ATOM 1667 C CA . PHE A 1 203 ? 1.317 -9.557 7.961 1.00 76.62 203 PHE A CA 1
ATOM 1668 C C . PHE A 1 203 ? 1.963 -8.851 9.165 1.00 76.62 203 PHE A C 1
ATOM 1670 O O . PHE A 1 203 ? 1.319 -8.653 10.194 1.00 76.62 203 PHE A O 1
ATOM 1677 N N . ILE A 1 204 ? 3.215 -8.413 9.034 1.00 80.12 204 ILE A N 1
ATOM 1678 C CA . ILE A 1 204 ? 3.948 -7.747 10.117 1.00 80.12 204 ILE A CA 1
ATOM 1679 C C . ILE A 1 204 ? 3.332 -6.383 10.441 1.00 80.12 204 ILE A C 1
ATOM 1681 O O . ILE A 1 204 ? 3.220 -6.029 11.603 1.00 80.12 204 ILE A O 1
ATOM 1685 N N . ILE A 1 205 ? 2.876 -5.631 9.445 1.00 76.12 205 ILE A N 1
ATOM 1686 C CA . ILE A 1 205 ? 2.315 -4.288 9.628 1.00 76.12 205 ILE A CA 1
ATOM 1687 C C . ILE A 1 205 ? 0.908 -4.357 10.231 1.00 76.12 205 ILE A C 1
ATOM 1689 O O . ILE A 1 205 ? 0.565 -3.547 11.091 1.00 76.12 205 ILE A O 1
ATOM 1693 N N . PHE A 1 206 ? 0.088 -5.322 9.808 1.00 74.00 206 PHE A N 1
ATOM 1694 C CA . PHE A 1 206 ? -1.319 -5.391 10.213 1.00 74.00 206 PHE A CA 1
ATOM 1695 C C . PHE A 1 206 ? -1.585 -6.352 11.374 1.00 74.00 206 PHE A C 1
ATOM 1697 O O . PHE A 1 206 ? -2.358 -6.030 12.280 1.00 74.00 206 PHE A O 1
ATOM 1704 N N . ALA A 1 207 ? -0.975 -7.538 11.363 1.00 76.56 207 ALA A N 1
ATOM 1705 C CA . ALA A 1 207 ? -1.273 -8.577 12.342 1.00 76.56 207 ALA A CA 1
ATOM 1706 C C . ALA A 1 207 ? -0.457 -8.411 13.628 1.00 76.56 207 ALA A C 1
ATOM 1708 O O . ALA A 1 207 ? -1.015 -8.578 14.713 1.00 76.56 207 ALA A O 1
ATOM 1709 N N . VAL A 1 208 ? 0.834 -8.056 13.528 1.00 78.19 208 VAL A N 1
ATOM 1710 C CA . VAL A 1 208 ? 1.729 -8.021 14.700 1.00 78.19 208 VAL A CA 1
ATOM 1711 C C . VAL A 1 208 ? 1.341 -6.949 15.724 1.00 78.19 208 VAL A C 1
ATOM 1713 O O . VAL A 1 208 ? 1.232 -7.279 16.906 1.00 78.19 208 VAL A O 1
ATOM 1716 N N . PRO A 1 209 ? 1.070 -5.692 15.329 1.00 73.94 209 PRO A N 1
ATOM 1717 C CA . PRO A 1 209 ? 0.683 -4.668 16.283 1.00 73.94 209 PRO A CA 1
ATOM 1718 C C . PRO A 1 209 ? -0.699 -4.958 16.874 1.00 73.94 209 PRO A C 1
ATOM 1720 O O . PRO A 1 209 ? -0.969 -4.620 18.029 1.00 73.94 209 PRO A O 1
ATOM 1723 N N . SER A 1 210 ? -1.610 -5.548 16.096 1.00 77.94 210 SER A N 1
ATOM 1724 C CA . SER A 1 210 ? -3.017 -5.656 16.470 1.00 77.94 210 SER A CA 1
ATOM 1725 C C . SER A 1 210 ? -3.274 -6.647 17.593 1.00 77.94 210 SER A C 1
ATOM 1727 O O . SER A 1 210 ? -3.084 -7.851 17.444 1.00 77.94 210 SER A O 1
ATOM 1729 N N . LYS A 1 211 ? -3.825 -6.146 18.710 1.00 77.75 211 LYS A N 1
ATOM 1730 C CA . LYS A 1 211 ? -4.225 -6.972 19.861 1.00 77.75 211 LYS A CA 1
ATOM 1731 C C . LYS A 1 211 ? -5.223 -8.063 19.461 1.00 77.75 211 LYS A C 1
ATOM 1733 O O . LYS A 1 211 ? -5.141 -9.181 19.963 1.00 77.75 211 LYS A O 1
ATOM 1738 N N . LEU A 1 212 ? -6.153 -7.744 18.557 1.00 78.56 212 LEU A N 1
ATOM 1739 C CA . LEU A 1 212 ? -7.174 -8.679 18.088 1.00 78.56 212 LEU A CA 1
ATOM 1740 C C . LEU A 1 212 ? -6.572 -9.745 17.165 1.00 78.56 212 LEU A C 1
ATOM 1742 O O . LEU A 1 212 ? -6.729 -10.936 17.435 1.00 78.56 212 LEU A O 1
ATOM 1746 N N . TYR A 1 213 ? -5.867 -9.331 16.107 1.00 78.94 213 TYR A N 1
ATOM 1747 C CA . TYR A 1 213 ? -5.295 -10.280 15.147 1.00 78.94 213 TYR A CA 1
ATOM 1748 C C . TYR A 1 213 ? -4.213 -11.151 15.789 1.00 78.94 213 TYR A C 1
ATOM 1750 O O . TYR A 1 213 ? -4.230 -12.365 15.600 1.00 78.94 213 TYR A O 1
ATOM 1758 N N . MET A 1 214 ? -3.350 -10.581 16.634 1.00 83.81 214 MET A N 1
ATOM 1759 C CA . MET A 1 214 ? -2.345 -11.338 17.382 1.00 83.81 214 MET A CA 1
ATOM 1760 C C . MET A 1 214 ? -2.977 -12.371 18.324 1.00 83.81 214 MET A C 1
ATOM 1762 O O . MET A 1 214 ? -2.478 -13.491 18.437 1.00 83.81 214 MET A O 1
ATOM 1766 N N . LYS A 1 215 ? -4.097 -12.037 18.982 1.00 87.69 215 LYS A N 1
ATOM 1767 C CA . LYS A 1 215 ? -4.827 -12.990 19.834 1.00 87.69 215 LYS A CA 1
ATOM 1768 C C . LYS A 1 215 ? -5.360 -14.170 19.019 1.00 87.69 215 LYS A C 1
ATOM 1770 O O . LYS A 1 215 ? -5.169 -15.319 19.414 1.00 87.69 215 LYS A O 1
ATOM 1775 N N . ILE A 1 216 ? -5.992 -13.899 17.876 1.00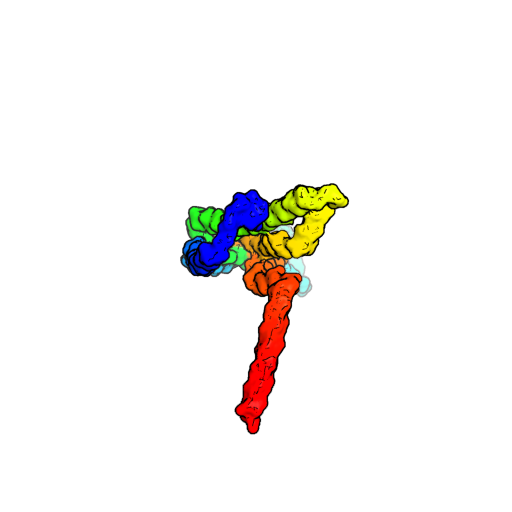 88.81 216 ILE A N 1
ATOM 1776 C CA . ILE A 1 216 ? -6.504 -14.944 16.974 1.00 88.81 216 ILE A CA 1
ATOM 1777 C C . ILE A 1 216 ? -5.357 -15.819 16.448 1.00 88.81 216 ILE A C 1
ATOM 1779 O O . ILE A 1 216 ? -5.464 -17.048 16.446 1.00 88.81 216 ILE A O 1
ATOM 1783 N N . PHE A 1 217 ? -4.243 -15.199 16.054 1.00 89.62 217 PHE A N 1
ATOM 1784 C CA . PHE A 1 217 ? -3.059 -15.898 15.566 1.00 89.62 217 PHE A CA 1
ATOM 1785 C C . PHE A 1 217 ? -2.472 -16.838 16.628 1.00 89.62 217 PHE A C 1
ATOM 1787 O O . PHE A 1 217 ? -2.316 -18.032 16.369 1.00 89.62 217 PHE A O 1
ATOM 1794 N N . ARG A 1 218 ? -2.238 -16.345 17.854 1.00 90.81 218 ARG A N 1
ATOM 1795 C CA . ARG A 1 218 ? -1.726 -17.162 18.971 1.00 90.81 218 ARG A CA 1
ATOM 1796 C C . ARG A 1 218 ? -2.625 -18.357 19.276 1.00 90.81 218 ARG A C 1
ATOM 1798 O O . ARG A 1 218 ? -2.128 -19.471 19.417 1.00 90.81 218 ARG A O 1
ATOM 1805 N N . ASN A 1 219 ? -3.939 -18.144 19.332 1.00 93.56 219 ASN A N 1
ATOM 1806 C CA . ASN A 1 219 ? -4.895 -19.218 19.609 1.00 93.56 219 ASN A CA 1
ATOM 1807 C C . ASN A 1 219 ? -4.870 -20.298 18.520 1.00 93.56 219 ASN A C 1
ATOM 1809 O O . ASN A 1 219 ? -4.887 -21.489 18.828 1.00 93.56 219 ASN A O 1
ATOM 1813 N N . THR A 1 220 ? -4.780 -19.887 17.254 1.00 91.25 220 THR A N 1
ATOM 1814 C CA . THR A 1 220 ? -4.642 -20.811 16.121 1.00 91.25 220 THR A CA 1
ATOM 1815 C C . THR A 1 220 ? -3.352 -21.624 16.219 1.00 91.25 220 THR A C 1
ATOM 1817 O O . THR A 1 220 ? -3.373 -22.832 15.999 1.00 91.25 220 THR A O 1
ATOM 1820 N N . LEU A 1 221 ? -2.242 -20.992 16.609 1.00 91.94 221 LEU A N 1
ATOM 1821 C CA . LEU A 1 221 ? -0.939 -21.645 16.741 1.00 91.94 221 LEU A CA 1
ATOM 1822 C C . LEU A 1 221 ? -0.930 -22.692 17.866 1.00 91.94 221 LEU A C 1
ATOM 1824 O O . LEU A 1 221 ? -0.437 -23.805 17.680 1.00 91.94 221 LEU A O 1
ATOM 1828 N N . ILE A 1 222 ? -1.546 -22.367 19.007 1.00 93.75 222 ILE A N 1
ATOM 1829 C CA . ILE A 1 222 ? -1.739 -23.296 20.131 1.00 93.75 222 ILE A CA 1
ATOM 1830 C C . ILE A 1 222 ? -2.618 -24.478 19.701 1.00 93.75 222 ILE A C 1
ATOM 1832 O O . ILE A 1 222 ? -2.256 -25.635 19.921 1.00 93.75 222 ILE A O 1
ATOM 1836 N N . ALA A 1 223 ? -3.746 -24.211 19.038 1.00 92.44 223 ALA A N 1
ATOM 1837 C CA . ALA A 1 223 ? -4.644 -25.255 18.549 1.00 92.44 223 ALA A CA 1
ATOM 1838 C C . ALA A 1 223 ? -3.961 -26.168 17.519 1.00 92.44 223 ALA A C 1
ATOM 1840 O O . ALA A 1 223 ? -4.129 -27.389 17.568 1.00 92.44 223 ALA A O 1
ATOM 1841 N N . TRP A 1 224 ? -3.168 -25.595 16.611 1.00 92.50 224 TRP A N 1
ATOM 1842 C CA . TRP A 1 224 ? -2.377 -26.351 15.649 1.00 92.50 224 TRP A CA 1
ATOM 1843 C C . TRP A 1 224 ? -1.364 -27.245 16.361 1.00 92.50 224 TRP A C 1
ATOM 1845 O O . TRP A 1 224 ? -1.409 -28.451 16.147 1.00 92.50 224 TRP A O 1
ATOM 1855 N N . ARG A 1 225 ? -0.568 -26.696 17.292 1.00 92.81 225 ARG A N 1
ATOM 1856 C CA . ARG A 1 225 ? 0.397 -27.452 18.110 1.00 92.81 225 ARG A CA 1
ATOM 1857 C C . ARG A 1 225 ? -0.258 -28.629 18.840 1.00 92.81 225 ARG A C 1
ATOM 1859 O O . ARG A 1 225 ? 0.294 -29.728 18.857 1.00 92.81 225 ARG A O 1
ATOM 1866 N N . HIS A 1 226 ? -1.443 -28.431 19.420 1.00 91.19 226 HIS A N 1
ATOM 1867 C CA . HIS A 1 226 ? -2.188 -29.520 20.060 1.00 91.19 226 HIS A CA 1
ATOM 1868 C C . HIS A 1 226 ? -2.632 -30.598 19.064 1.00 91.19 226 HIS A C 1
ATOM 1870 O O . HIS A 1 226 ? -2.566 -31.786 19.383 1.00 91.19 226 HIS A O 1
ATOM 1876 N N . ARG A 1 227 ? -3.060 -30.216 17.854 1.00 89.38 227 ARG A N 1
ATOM 1877 C CA . ARG A 1 227 ? -3.425 -31.171 16.795 1.00 89.38 227 ARG A CA 1
ATOM 1878 C C . ARG A 1 227 ? -2.212 -31.954 16.292 1.00 89.38 227 ARG A C 1
ATOM 1880 O O . ARG A 1 227 ? -2.336 -33.163 16.120 1.00 89.38 227 ARG A O 1
ATOM 1887 N N . THR A 1 228 ? -1.055 -31.318 16.101 1.00 87.56 228 THR A N 1
ATOM 1888 C CA . THR A 1 228 ? 0.185 -32.009 15.705 1.00 87.56 228 THR A CA 1
ATOM 1889 C C . THR A 1 228 ? 0.652 -32.979 16.785 1.00 87.56 228 THR A C 1
ATOM 1891 O O . THR A 1 228 ? 0.943 -34.127 16.467 1.00 87.56 228 THR A O 1
ATOM 1894 N N . HIS A 1 229 ? 0.624 -32.587 18.065 1.00 83.38 229 HIS A N 1
ATOM 1895 C CA . HIS A 1 229 ? 0.954 -33.502 19.166 1.00 83.38 229 HIS A CA 1
ATOM 1896 C C . HIS A 1 229 ? -0.000 -34.701 19.268 1.00 83.38 229 HIS A C 1
ATOM 1898 O O . HIS A 1 229 ? 0.455 -35.810 19.534 1.00 83.38 229 HIS A O 1
ATOM 1904 N N . ARG A 1 230 ? -1.310 -34.511 19.050 1.00 80.50 230 ARG A N 1
ATOM 1905 C CA . ARG A 1 230 ? -2.276 -35.625 19.028 1.00 80.50 230 ARG A CA 1
ATOM 1906 C C . ARG A 1 230 ? -2.055 -36.555 17.836 1.00 80.50 230 ARG A C 1
ATOM 1908 O O . ARG A 1 230 ? -2.079 -37.764 18.014 1.00 80.50 230 ARG A O 1
ATOM 1915 N N . LYS A 1 231 ? -1.783 -36.012 16.644 1.00 79.25 231 LYS A N 1
ATOM 1916 C CA . LYS A 1 231 ? -1.453 -36.827 15.464 1.00 79.25 231 LYS A CA 1
ATOM 1917 C C . LYS A 1 231 ? -0.170 -37.634 15.662 1.00 79.25 231 LYS A C 1
ATOM 1919 O O . LYS A 1 231 ? -0.159 -38.805 15.328 1.00 79.25 231 LYS A O 1
ATOM 1924 N N . LEU A 1 232 ? 0.869 -37.046 16.257 1.00 80.12 232 LEU A N 1
ATOM 1925 C CA . LEU A 1 232 ? 2.121 -37.753 16.553 1.00 80.12 232 LEU A CA 1
ATOM 1926 C C . LEU A 1 232 ? 1.954 -38.860 17.608 1.00 80.12 232 LEU A C 1
ATOM 1928 O O . LEU A 1 232 ? 2.658 -39.859 17.541 1.00 80.12 232 LEU A O 1
ATOM 1932 N N . LYS A 1 233 ? 1.023 -38.710 18.562 1.00 73.38 233 LYS A N 1
ATOM 1933 C CA . LYS A 1 233 ? 0.698 -39.761 19.543 1.00 73.38 233 LYS A CA 1
ATOM 1934 C C . LYS A 1 233 ? -0.135 -40.912 18.976 1.00 73.38 233 LYS A C 1
ATOM 1936 O O . LYS A 1 233 ? -0.028 -42.001 19.504 1.00 73.38 233 LYS A O 1
ATOM 1941 N N . ASN A 1 234 ? -0.938 -40.677 17.939 1.00 68.31 234 ASN A N 1
ATOM 1942 C CA . ASN A 1 234 ? -1.776 -41.710 17.313 1.00 68.31 234 ASN A CA 1
ATOM 1943 C C . ASN A 1 234 ? -1.059 -42.477 16.182 1.00 68.31 234 ASN A C 1
ATOM 1945 O O . ASN A 1 234 ? -1.671 -43.328 15.547 1.00 68.31 234 ASN A O 1
ATOM 1949 N N . VAL A 1 235 ? 0.194 -42.119 15.878 1.00 67.62 235 VAL A N 1
ATOM 1950 C CA . VAL A 1 235 ? 1.046 -42.769 14.860 1.00 67.62 235 VAL A CA 1
ATOM 1951 C C . VAL A 1 235 ? 2.125 -43.658 15.514 1.00 67.62 235 VAL A C 1
ATOM 1953 O O . VAL A 1 235 ? 2.837 -44.369 14.813 1.00 67.62 235 VAL A O 1
ATOM 1956 N N . LYS A 1 236 ? 2.234 -43.639 16.849 1.00 52.03 236 LYS A N 1
ATOM 1957 C CA . LYS A 1 236 ? 3.003 -44.595 17.659 1.00 52.03 236 LYS A CA 1
ATOM 1958 C C . LYS A 1 236 ? 2.052 -45.607 18.277 1.00 52.03 236 LYS A C 1
ATOM 1960 O O . LYS A 1 236 ? 2.498 -46.757 18.444 1.00 52.03 236 LYS A O 1
#

Secondary structure (DSSP, 8-state):
-HHHH-----HHHHHHHHHHHHHHHHHHHHHHHTHHHHH---EEEEEEEEE------------------S-HHHHHHH--EEEEEEEEES---SSHHHHHHHHHHHHHHHHHHHHHHHHHHHHHHHHHHHHHHHH-TTS-HHHHHHHHHHHHHHHHHHHHHHHHHHHHHHHHHHS-S-EETTTTHHHHHHHHHHHHHHHHHHHHHHTTT-HHHHHHHHHHHHHHHHHHHHHHHS--